Protein AF-A0A833N587-F1 (afdb_monomer_lite)

Radius of gyration: 21.38 Å; chains: 1; bounding box: 51×47×59 Å

Structure (mmCIF, N/CA/C/O backbone):
data_AF-A0A833N587-F1
#
_entry.id   AF-A0A833N587-F1
#
loop_
_atom_site.group_PDB
_atom_site.id
_atom_site.type_symbol
_atom_site.label_atom_id
_atom_site.label_alt_id
_atom_site.label_comp_id
_atom_site.label_asym_id
_atom_site.label_entity_id
_atom_site.label_seq_id
_atom_site.pdbx_PDB_ins_code
_atom_site.Cartn_x
_atom_site.Cartn_y
_atom_site.Cartn_z
_atom_site.occupancy
_atom_site.B_iso_or_equiv
_atom_site.auth_seq_id
_atom_site.auth_comp_id
_atom_site.auth_asym_id
_atom_site.auth_atom_id
_atom_site.pdbx_PDB_model_num
ATOM 1 N N . MET A 1 1 ? 22.235 -33.406 -27.951 1.00 49.31 1 MET A N 1
ATOM 2 C CA . MET A 1 1 ? 21.993 -32.010 -27.526 1.00 49.31 1 MET A CA 1
ATOM 3 C C . MET A 1 1 ? 22.818 -31.767 -26.282 1.00 49.31 1 MET A C 1
ATOM 5 O O . MET A 1 1 ? 22.675 -32.507 -25.317 1.00 49.31 1 MET A O 1
ATOM 9 N N . GLY A 1 2 ? 23.823 -30.905 -26.412 1.00 49.91 2 GLY A N 1
ATOM 10 C CA . GLY A 1 2 ? 25.034 -30.942 -25.601 1.00 49.91 2 GLY A CA 1
ATOM 11 C C . GLY A 1 2 ? 24.929 -30.188 -24.281 1.00 49.91 2 GLY A C 1
ATOM 12 O O . GLY A 1 2 ? 24.267 -29.166 -24.163 1.00 49.91 2 GLY A O 1
ATOM 13 N N . ILE A 1 3 ? 25.689 -30.681 -23.310 1.00 57.12 3 ILE A N 1
ATOM 14 C CA . ILE A 1 3 ? 25.903 -30.125 -21.966 1.00 57.12 3 ILE A CA 1
ATOM 15 C C . ILE A 1 3 ? 26.549 -28.716 -22.034 1.00 57.12 3 ILE A C 1
ATOM 17 O O . ILE A 1 3 ? 26.509 -27.959 -21.070 1.00 57.12 3 ILE A O 1
ATOM 21 N N . PHE A 1 4 ? 27.075 -28.334 -23.204 1.00 54.56 4 PHE A N 1
ATOM 22 C CA . PHE A 1 4 ? 27.679 -27.034 -23.498 1.00 54.56 4 PHE A CA 1
ATOM 23 C C . PHE A 1 4 ? 26.673 -25.910 -23.826 1.00 54.56 4 PHE A C 1
ATOM 25 O O . PHE A 1 4 ? 27.002 -24.750 -23.592 1.00 54.56 4 PHE A O 1
ATOM 32 N N . ASP A 1 5 ? 25.435 -26.211 -24.251 1.00 50.59 5 ASP A N 1
ATOM 33 C CA . ASP A 1 5 ? 24.402 -25.175 -24.487 1.00 50.59 5 ASP A CA 1
ATOM 34 C C . ASP A 1 5 ? 23.903 -24.531 -23.181 1.00 50.59 5 ASP A C 1
ATOM 36 O O . ASP A 1 5 ? 23.400 -23.410 -23.174 1.00 50.59 5 ASP A O 1
ATOM 40 N N . LYS A 1 6 ? 24.083 -25.214 -22.043 1.00 52.00 6 LYS A N 1
ATOM 41 C CA . LYS A 1 6 ? 23.701 -24.713 -20.712 1.00 52.00 6 LYS A CA 1
ATOM 42 C C . LYS A 1 6 ? 24.725 -23.769 -20.073 1.00 52.00 6 LYS A C 1
ATOM 44 O O . LYS A 1 6 ? 24.403 -23.156 -19.062 1.00 52.00 6 LYS A O 1
ATOM 49 N N . ILE A 1 7 ? 25.936 -23.656 -20.626 1.00 56.84 7 ILE A N 1
ATOM 50 C CA . ILE A 1 7 ? 27.035 -22.871 -20.029 1.00 56.84 7 ILE A CA 1
ATOM 51 C C . ILE A 1 7 ? 27.196 -21.493 -20.707 1.00 56.84 7 ILE A C 1
ATOM 53 O O . ILE A 1 7 ? 27.765 -20.584 -20.111 1.00 56.84 7 ILE A O 1
ATOM 57 N N . PHE A 1 8 ? 26.625 -21.279 -21.900 1.00 54.91 8 PHE A N 1
ATOM 58 C CA . PHE A 1 8 ? 26.767 -20.027 -22.667 1.00 54.91 8 PHE A CA 1
ATOM 59 C C . PHE A 1 8 ? 25.509 -19.138 -22.741 1.00 54.91 8 PHE A C 1
ATOM 61 O O . PHE A 1 8 ? 25.527 -18.114 -23.421 1.00 54.91 8 PHE A O 1
ATOM 68 N N . SER A 1 9 ? 24.423 -19.455 -22.028 1.00 50.94 9 SER A N 1
ATOM 69 C CA . SER A 1 9 ? 23.146 -18.728 -22.158 1.00 50.94 9 SER A CA 1
ATOM 70 C C . SER A 1 9 ? 22.898 -17.618 -21.123 1.00 50.94 9 SER A C 1
ATOM 72 O O . SER A 1 9 ? 21.759 -17.178 -20.981 1.00 50.94 9 SER A O 1
ATOM 74 N N . SER A 1 10 ? 23.907 -17.165 -20.371 1.00 51.03 10 SER A N 1
ATOM 75 C CA . SER A 1 10 ? 23.721 -16.194 -19.276 1.00 51.03 10 SER A CA 1
ATOM 76 C C . SER A 1 10 ? 24.258 -14.790 -19.571 1.00 51.03 10 SER A C 1
ATOM 78 O O . SER A 1 10 ? 24.614 -14.065 -18.642 1.00 51.03 10 SER A O 1
ATOM 80 N N . GLN A 1 11 ? 24.353 -14.386 -20.841 1.00 54.22 11 GLN A N 1
ATOM 81 C CA . GLN A 1 11 ? 24.517 -12.963 -21.147 1.00 54.22 11 GLN A CA 1
ATOM 82 C C . GLN A 1 11 ? 23.206 -12.262 -20.751 1.00 54.22 11 GLN A C 1
ATOM 84 O O . GLN A 1 11 ? 22.156 -12.635 -21.287 1.00 54.22 11 GLN A O 1
ATOM 89 N N . PRO A 1 12 ? 23.221 -11.311 -19.794 1.00 59.94 12 PRO A N 1
ATOM 90 C CA . PRO A 1 12 ? 22.016 -10.578 -19.429 1.00 59.94 12 PRO A CA 1
ATOM 91 C C . PRO A 1 12 ? 21.456 -9.924 -20.688 1.00 59.94 12 PRO A C 1
ATOM 93 O O . PRO A 1 12 ? 22.210 -9.402 -21.518 1.00 59.94 12 PRO A O 1
ATOM 96 N N . LYS A 1 13 ? 20.135 -9.982 -20.868 1.00 75.75 13 LYS A N 1
ATOM 97 C CA . LYS A 1 13 ? 19.528 -9.343 -22.034 1.00 75.75 13 LYS A CA 1
ATOM 98 C C . LYS A 1 13 ? 19.848 -7.854 -21.971 1.00 75.75 13 LYS A C 1
ATOM 100 O O . LYS A 1 13 ? 19.986 -7.291 -20.886 1.00 75.75 13 LYS A O 1
ATOM 105 N N . SER A 1 14 ? 19.940 -7.198 -23.129 1.00 83.31 14 SER A N 1
ATOM 106 C CA . SER A 1 14 ? 20.364 -5.789 -23.202 1.00 83.31 14 SER A CA 1
ATOM 107 C C . SER A 1 14 ? 19.558 -4.860 -22.280 1.00 83.31 14 SER A C 1
ATOM 109 O O . SER A 1 14 ? 20.083 -3.842 -21.850 1.00 83.31 14 SER A O 1
ATOM 111 N N . TYR A 1 15 ? 18.318 -5.217 -21.928 1.00 90.06 15 TYR A N 1
ATOM 112 C CA . TYR A 1 15 ? 17.465 -4.438 -21.032 1.00 90.06 15 TYR A CA 1
ATOM 113 C C . TYR A 1 15 ? 17.636 -4.742 -19.532 1.00 90.06 15 TYR A C 1
ATOM 115 O O . TYR A 1 15 ? 17.301 -3.897 -18.705 1.00 90.06 15 TYR A O 1
ATOM 123 N N . ASP A 1 16 ? 18.181 -5.903 -19.149 1.00 93.50 16 ASP A N 1
ATOM 124 C CA . ASP A 1 16 ? 18.357 -6.273 -17.734 1.00 93.50 16 ASP A CA 1
ATOM 125 C C . ASP A 1 16 ? 19.335 -5.326 -17.027 1.00 93.50 16 ASP A C 1
ATOM 127 O O . ASP A 1 16 ? 19.142 -4.973 -15.861 1.00 93.50 16 ASP A O 1
ATOM 131 N N . LYS A 1 17 ? 20.331 -4.830 -17.775 1.00 94.75 17 LYS A N 1
ATOM 132 C CA . LYS A 1 17 ? 21.304 -3.840 -17.296 1.00 94.75 17 LYS A CA 1
ATOM 133 C C . LYS A 1 17 ? 20.632 -2.561 -16.781 1.00 94.75 17 LYS A C 1
ATOM 135 O O . LYS A 1 17 ? 21.126 -1.962 -15.832 1.00 94.75 17 LYS A O 1
ATOM 140 N N . TYR A 1 18 ? 19.505 -2.152 -17.373 1.00 96.50 18 TYR A N 1
ATOM 141 C CA . TYR A 1 18 ? 18.779 -0.954 -16.949 1.00 96.50 18 TYR A CA 1
ATOM 142 C C . TYR A 1 18 ? 18.121 -1.176 -15.590 1.00 96.50 18 TYR A C 1
ATOM 144 O O . TYR A 1 18 ? 18.262 -0.346 -14.700 1.00 96.50 18 TYR A O 1
ATOM 152 N N . GLY A 1 19 ? 17.502 -2.337 -15.372 1.00 95.94 19 GLY A N 1
ATOM 153 C CA . GLY A 1 19 ? 16.972 -2.688 -14.056 1.00 95.94 19 GLY A CA 1
ATOM 154 C C . GLY A 1 19 ? 18.059 -2.793 -12.985 1.00 95.94 19 GLY A C 1
ATOM 155 O O . GLY A 1 19 ? 17.840 -2.400 -11.840 1.00 95.94 19 GLY A O 1
ATOM 156 N N . ASP A 1 20 ? 19.247 -3.284 -13.347 1.00 95.31 20 ASP A N 1
ATOM 157 C CA . ASP A 1 20 ? 20.389 -3.327 -12.430 1.00 95.31 20 ASP A CA 1
ATOM 158 C C . ASP A 1 20 ? 20.914 -1.934 -12.067 1.00 95.31 20 ASP A C 1
ATOM 160 O O . ASP A 1 20 ? 21.307 -1.717 -10.921 1.00 95.31 20 ASP A O 1
ATOM 164 N N . ILE A 1 21 ? 20.865 -0.978 -13.000 1.00 95.94 21 ILE A N 1
ATOM 165 C CA . ILE A 1 21 ? 21.131 0.436 -12.711 1.00 95.94 21 ILE A CA 1
ATOM 166 C C . ILE A 1 21 ? 20.082 0.976 -11.723 1.00 95.94 21 ILE A C 1
ATOM 168 O O . ILE A 1 21 ? 20.440 1.581 -10.713 1.00 95.94 21 ILE A O 1
ATOM 172 N N . LEU A 1 22 ? 18.793 0.707 -11.957 1.00 95.62 22 LEU A N 1
ATOM 173 C CA . LEU A 1 22 ? 17.695 1.260 -11.152 1.00 95.62 22 LEU A CA 1
ATOM 174 C C . LEU A 1 22 ? 17.631 0.745 -9.708 1.00 95.62 22 LEU A C 1
ATOM 176 O O . LEU A 1 22 ? 17.152 1.477 -8.844 1.00 95.62 22 LEU A O 1
ATOM 180 N N . LYS A 1 23 ? 18.132 -0.464 -9.426 1.00 94.31 23 LYS A N 1
ATOM 181 C CA . LYS A 1 23 ? 18.179 -1.028 -8.060 1.00 94.31 23 LYS A CA 1
ATOM 182 C C . LYS A 1 23 ? 19.473 -0.747 -7.296 1.00 94.31 23 LYS A C 1
ATOM 184 O O . LYS A 1 23 ? 19.650 -1.247 -6.187 1.00 94.31 23 LYS A O 1
ATOM 189 N N . LYS A 1 24 ? 20.424 -0.014 -7.880 1.00 93.50 24 LYS A N 1
ATOM 190 C CA . LYS A 1 24 ? 21.756 0.162 -7.292 1.00 93.50 24 LYS A CA 1
ATOM 191 C C . LYS A 1 24 ? 21.940 1.580 -6.760 1.00 93.50 24 LYS A C 1
ATOM 193 O O . LYS A 1 24 ? 22.045 2.524 -7.535 1.00 93.50 24 LYS A O 1
ATOM 198 N N . VAL A 1 25 ? 22.073 1.705 -5.438 1.00 89.19 25 VAL A N 1
ATOM 199 C CA . VAL A 1 25 ? 22.190 2.996 -4.725 1.00 89.19 25 VAL A CA 1
ATOM 200 C C . VAL A 1 25 ? 23.343 3.862 -5.249 1.00 89.19 25 VAL A C 1
ATOM 202 O O . VAL A 1 25 ? 23.184 5.065 -5.399 1.00 89.19 25 VAL A O 1
ATOM 205 N N . MET A 1 26 ? 24.482 3.252 -5.595 1.00 89.44 26 MET A N 1
ATOM 206 C CA . MET A 1 26 ? 25.685 3.977 -6.040 1.00 89.44 26 MET A CA 1
ATOM 207 C C . MET A 1 26 ? 25.628 4.505 -7.485 1.00 89.44 26 MET A C 1
ATOM 209 O O . MET A 1 26 ? 26.611 5.067 -7.962 1.00 89.44 26 MET A O 1
ATOM 213 N N . THR A 1 27 ? 24.542 4.261 -8.223 1.00 92.62 27 THR A N 1
ATOM 214 C CA . THR A 1 27 ? 24.394 4.814 -9.578 1.00 92.62 27 THR A CA 1
ATOM 215 C C . THR A 1 27 ? 24.123 6.307 -9.518 1.00 92.62 27 THR A C 1
ATOM 217 O O . THR A 1 27 ? 23.552 6.812 -8.548 1.00 92.62 27 THR A O 1
ATOM 220 N N . THR A 1 28 ? 24.530 7.041 -10.549 1.00 93.12 28 THR A N 1
ATOM 221 C CA . THR A 1 28 ? 24.216 8.469 -10.617 1.00 93.12 28 THR A CA 1
ATOM 222 C C . THR A 1 28 ? 22.767 8.680 -11.048 1.00 93.12 28 THR A C 1
ATOM 224 O O . THR A 1 28 ? 22.115 7.791 -11.601 1.00 93.12 28 THR A O 1
ATOM 227 N N . LYS A 1 29 ? 22.249 9.884 -10.803 1.00 93.44 29 LYS A N 1
ATOM 228 C CA . LYS A 1 29 ? 20.927 10.297 -11.283 1.00 93.44 29 LYS A CA 1
ATOM 229 C C . LYS A 1 29 ? 20.827 10.180 -12.804 1.00 93.44 29 LYS A C 1
ATOM 231 O O . LYS A 1 29 ? 19.824 9.700 -13.314 1.00 93.44 29 LYS A O 1
ATOM 236 N N . GLU A 1 30 ? 21.860 10.611 -13.517 1.00 95.19 30 GLU A N 1
ATOM 237 C CA . GLU A 1 30 ? 21.909 10.631 -14.980 1.00 95.19 30 GLU A CA 1
ATOM 238 C C . GLU A 1 30 ? 21.818 9.208 -15.536 1.00 95.19 30 GLU A C 1
ATOM 240 O O . GLU A 1 30 ? 20.997 8.949 -16.408 1.00 95.19 30 GLU A O 1
ATOM 245 N N . GLN A 1 31 ? 22.567 8.266 -14.949 1.00 96.12 31 GLN A N 1
ATOM 246 C CA . GLN A 1 31 ? 22.508 6.849 -15.319 1.00 96.12 31 GLN A CA 1
ATOM 247 C C . GLN A 1 31 ? 21.115 6.254 -15.099 1.00 96.12 31 GLN A C 1
ATOM 249 O O . GLN A 1 31 ? 20.621 5.505 -15.941 1.00 96.12 31 GLN A O 1
ATOM 254 N N . ARG A 1 32 ? 20.469 6.572 -13.970 1.00 96.06 32 ARG A N 1
ATOM 255 C CA . ARG A 1 32 ? 19.106 6.098 -13.699 1.00 96.06 32 ARG A CA 1
ATOM 256 C C . ARG A 1 32 ? 18.094 6.715 -14.652 1.00 96.06 32 ARG A C 1
ATOM 258 O O . ARG A 1 32 ? 17.234 5.996 -15.141 1.00 96.06 32 ARG A O 1
ATOM 265 N N . LEU A 1 33 ? 18.198 8.009 -14.942 1.00 96.06 33 LEU A N 1
ATOM 266 C CA . LEU A 1 33 ? 17.288 8.678 -15.867 1.00 96.06 33 LEU A CA 1
ATOM 267 C C . LEU A 1 33 ? 17.406 8.102 -17.284 1.00 96.06 33 LEU A C 1
ATOM 269 O O . LEU A 1 33 ? 16.385 7.765 -17.876 1.00 96.06 33 LEU A O 1
ATOM 273 N N . GLU A 1 34 ? 18.632 7.905 -17.774 1.00 96.56 34 GLU A N 1
ATOM 274 C CA . GLU A 1 34 ? 18.897 7.258 -19.064 1.00 96.56 34 GLU A CA 1
ATOM 275 C C . GLU A 1 34 ? 18.332 5.829 -19.096 1.00 96.56 34 GLU A C 1
ATOM 277 O O . GLU A 1 34 ? 17.712 5.421 -20.076 1.00 96.56 34 GLU A O 1
ATOM 282 N N . ALA A 1 35 ? 18.480 5.071 -18.004 1.00 97.25 35 ALA A N 1
ATOM 283 C CA . ALA A 1 35 ? 17.909 3.733 -17.892 1.00 97.25 35 ALA A CA 1
ATOM 284 C C . ALA A 1 35 ? 16.370 3.737 -17.941 1.00 97.25 35 ALA A C 1
ATOM 286 O O . ALA A 1 35 ? 15.789 2.875 -18.598 1.00 97.25 35 ALA A O 1
ATOM 287 N N . ILE A 1 36 ? 15.711 4.699 -17.283 1.00 97.69 36 ILE A N 1
ATOM 288 C CA . ILE A 1 36 ? 14.247 4.857 -17.331 1.00 97.69 36 ILE A CA 1
ATOM 289 C C . ILE A 1 36 ? 13.792 5.190 -18.759 1.00 97.69 36 ILE A C 1
ATOM 291 O O . ILE A 1 36 ? 12.875 4.555 -19.270 1.00 97.69 36 ILE A O 1
ATOM 295 N N . GLU A 1 37 ? 14.457 6.138 -19.421 1.00 96.94 37 GLU A N 1
ATOM 296 C CA . GLU A 1 37 ? 14.139 6.567 -20.796 1.00 96.94 37 GLU A CA 1
ATOM 297 C C . GLU A 1 37 ? 14.369 5.457 -21.826 1.00 96.94 37 GLU A C 1
ATOM 299 O O . GLU A 1 37 ? 13.588 5.281 -22.763 1.00 96.94 37 GLU A O 1
ATOM 304 N N . ALA A 1 38 ? 15.414 4.653 -21.637 1.00 96.62 38 ALA A N 1
ATOM 305 C CA . ALA A 1 38 ? 15.655 3.494 -22.482 1.00 96.62 38 ALA A CA 1
ATOM 306 C C . ALA A 1 38 ? 14.544 2.441 -22.341 1.00 96.62 38 ALA A C 1
ATOM 308 O O . ALA A 1 38 ? 14.173 1.808 -23.327 1.00 96.62 38 ALA A O 1
ATOM 309 N N . LEU A 1 39 ? 14.005 2.259 -21.132 1.00 97.69 39 LEU A N 1
ATOM 310 C CA . LEU A 1 39 ? 12.941 1.295 -20.842 1.00 97.69 39 LEU A CA 1
ATOM 311 C C . LEU A 1 39 ? 11.564 1.736 -21.369 1.00 97.69 39 LEU A C 1
ATOM 313 O O . LEU A 1 39 ? 10.740 0.873 -21.670 1.00 97.69 39 LEU A O 1
ATOM 317 N N . GLU A 1 40 ? 11.321 3.035 -21.534 1.00 96.56 40 GLU A N 1
ATOM 318 C CA . GLU A 1 40 ? 10.078 3.592 -22.100 1.00 96.56 40 GLU A CA 1
ATOM 319 C C . GLU A 1 40 ? 9.797 3.078 -23.523 1.00 96.56 40 GLU A C 1
ATOM 321 O O . GLU A 1 40 ? 8.666 2.762 -23.877 1.00 96.56 40 GLU A O 1
ATOM 326 N N . ASN A 1 41 ? 10.854 2.899 -24.318 1.00 91.69 41 ASN A N 1
ATOM 327 C CA . ASN A 1 41 ? 10.767 2.482 -25.720 1.00 91.69 41 ASN A CA 1
ATOM 328 C C . ASN A 1 41 ? 10.848 0.954 -25.921 1.00 91.69 41 ASN A C 1
ATOM 330 O O . ASN A 1 41 ? 10.972 0.474 -27.050 1.00 91.69 41 ASN A O 1
ATOM 334 N N . ILE A 1 42 ? 10.822 0.174 -24.836 1.00 95.06 42 ILE A N 1
ATOM 335 C CA . ILE A 1 42 ? 10.936 -1.290 -24.855 1.00 95.06 42 ILE A CA 1
ATOM 336 C C . ILE A 1 42 ? 9.560 -1.925 -24.640 1.00 95.06 42 ILE A C 1
ATOM 338 O O . ILE A 1 42 ? 8.699 -1.371 -23.963 1.00 95.06 42 ILE A O 1
ATOM 342 N N . ALA A 1 43 ? 9.358 -3.123 -25.199 1.00 96.31 43 ALA A N 1
ATOM 343 C CA . ALA A 1 43 ? 8.128 -3.885 -25.012 1.00 96.31 43 ALA A CA 1
ATOM 344 C C . ALA A 1 43 ? 7.768 -4.024 -23.510 1.00 96.31 43 ALA A C 1
ATOM 346 O O . ALA A 1 43 ? 8.652 -4.358 -22.707 1.00 96.31 43 ALA A O 1
ATOM 347 N N . PRO A 1 44 ? 6.496 -3.820 -23.112 1.00 96.94 44 PRO A N 1
ATOM 348 C CA . PRO A 1 44 ? 6.085 -3.787 -21.704 1.00 96.94 44 PRO A CA 1
ATOM 349 C C . PRO A 1 44 ? 6.508 -5.019 -20.902 1.00 96.94 44 PRO A C 1
ATOM 351 O O . PRO A 1 44 ? 6.961 -4.909 -19.766 1.00 96.94 44 PRO A O 1
ATOM 354 N N . GLU A 1 45 ? 6.441 -6.197 -21.519 1.00 96.81 45 GLU A N 1
ATOM 355 C CA . GLU A 1 45 ? 6.750 -7.485 -20.895 1.00 96.81 45 GLU A CA 1
ATOM 356 C C . GLU A 1 45 ? 8.231 -7.604 -20.497 1.00 96.81 45 GLU A C 1
ATOM 358 O O . GLU A 1 45 ? 8.599 -8.411 -19.643 1.00 96.81 45 GLU A O 1
ATOM 363 N N . GLN A 1 46 ? 9.089 -6.796 -21.122 1.00 96.38 46 GLN A N 1
ATOM 364 C CA . GLN A 1 46 ? 10.513 -6.692 -20.823 1.00 96.38 46 GLN A CA 1
ATOM 365 C C . GLN A 1 46 ? 10.809 -5.481 -19.936 1.00 96.38 46 GLN A C 1
ATOM 367 O O . GLN A 1 46 ? 11.685 -5.565 -19.078 1.00 96.38 46 GLN A O 1
ATOM 372 N N . SER A 1 47 ? 10.083 -4.379 -20.136 1.00 97.88 47 SER A N 1
ATOM 373 C CA . SER A 1 47 ? 10.330 -3.095 -19.482 1.00 97.88 47 SER A CA 1
ATOM 374 C C . SER A 1 47 ? 9.805 -3.033 -18.045 1.00 97.88 47 SER A C 1
ATOM 376 O O . SER A 1 47 ? 10.554 -2.718 -17.116 1.00 97.88 47 SER A O 1
ATOM 378 N N . VAL A 1 48 ? 8.542 -3.418 -17.832 1.00 98.38 48 VAL A N 1
ATOM 379 C CA . VAL A 1 48 ? 7.846 -3.297 -16.539 1.00 98.38 48 VAL A CA 1
ATOM 380 C C . VAL A 1 48 ? 8.600 -3.989 -15.394 1.00 98.38 48 VAL A C 1
ATOM 382 O O . VAL A 1 48 ? 8.806 -3.345 -14.362 1.00 98.38 48 VAL A O 1
ATOM 385 N N . PRO A 1 49 ? 9.104 -5.236 -15.538 1.00 97.69 49 PRO A N 1
ATOM 386 C CA . PRO A 1 49 ? 9.891 -5.873 -14.481 1.00 97.69 49 PRO A CA 1
ATOM 387 C C . PRO A 1 49 ? 11.152 -5.096 -14.089 1.00 97.69 49 PRO A C 1
ATOM 389 O O . PRO A 1 49 ? 11.592 -5.186 -12.946 1.00 97.69 49 PRO A O 1
ATOM 392 N N . GLN A 1 50 ? 11.757 -4.360 -15.025 1.00 98.12 50 GLN A N 1
ATOM 393 C CA . GLN A 1 50 ? 12.978 -3.594 -14.773 1.00 98.12 50 GLN A CA 1
ATOM 394 C C . GLN A 1 50 ? 12.664 -2.233 -14.153 1.00 98.12 50 GLN A C 1
ATOM 396 O O . GLN A 1 50 ? 13.368 -1.819 -13.238 1.00 98.12 50 GLN A O 1
ATOM 401 N N . LEU A 1 51 ? 11.592 -1.568 -14.594 1.00 98.31 51 LEU A N 1
ATOM 402 C CA . LEU A 1 51 ? 11.129 -0.309 -14.003 1.00 98.31 51 LEU A CA 1
ATOM 403 C C . LEU A 1 51 ? 10.712 -0.496 -12.539 1.00 98.31 51 LEU A C 1
ATOM 405 O O . LEU A 1 51 ? 11.062 0.326 -11.692 1.00 98.31 51 LEU A O 1
ATOM 409 N N . LEU A 1 52 ? 10.033 -1.608 -12.221 1.00 97.88 52 LEU A N 1
ATOM 410 C CA . LEU A 1 52 ? 9.580 -1.925 -10.860 1.00 97.88 52 LEU A CA 1
ATOM 411 C C . LEU A 1 52 ? 10.735 -2.031 -9.850 1.00 97.88 52 LEU A C 1
ATOM 413 O O . LEU A 1 52 ? 10.560 -1.680 -8.683 1.00 97.88 52 LEU A O 1
ATOM 417 N N . LYS A 1 53 ? 11.939 -2.409 -10.298 1.00 96.38 53 LYS A N 1
ATOM 418 C CA . LYS A 1 53 ? 13.142 -2.453 -9.452 1.00 96.38 53 LYS A CA 1
ATOM 419 C C . LYS A 1 53 ? 13.516 -1.088 -8.865 1.00 96.38 53 LYS A C 1
ATOM 421 O O . LYS A 1 53 ? 14.173 -1.028 -7.828 1.00 96.38 53 LYS A O 1
ATOM 426 N N . ARG A 1 54 ? 13.082 0.025 -9.477 1.00 95.56 54 ARG A N 1
ATOM 427 C CA . ARG A 1 54 ? 13.340 1.375 -8.948 1.00 95.56 54 ARG A CA 1
ATOM 428 C C . ARG A 1 54 ? 12.668 1.615 -7.594 1.00 95.56 54 ARG A C 1
ATOM 430 O O . ARG A 1 54 ? 13.141 2.452 -6.823 1.00 95.56 54 ARG A O 1
ATOM 437 N N . PHE A 1 55 ? 11.592 0.892 -7.294 1.00 95.50 55 PHE A N 1
ATOM 438 C CA . PHE A 1 55 ? 10.849 1.028 -6.042 1.00 95.50 55 PHE A CA 1
ATOM 439 C C . PHE A 1 55 ? 11.467 0.240 -4.877 1.00 95.50 55 PHE A C 1
ATOM 441 O O . PHE A 1 55 ? 11.102 0.486 -3.731 1.00 95.50 55 PHE A O 1
ATOM 448 N N . GLU A 1 56 ? 12.431 -0.650 -5.144 1.00 92.12 56 GLU A N 1
ATOM 449 C CA . GLU A 1 56 ? 13.095 -1.470 -4.116 1.00 92.12 56 GLU A CA 1
ATOM 450 C C . GLU A 1 56 ? 14.053 -0.656 -3.233 1.00 92.12 56 GLU A C 1
ATOM 452 O O . GLU A 1 56 ? 14.316 -1.030 -2.090 1.00 92.12 56 GLU A O 1
ATOM 457 N N . ILE A 1 57 ? 14.561 0.471 -3.742 1.00 89.75 57 ILE A N 1
ATOM 458 C CA . ILE A 1 57 ? 15.530 1.316 -3.042 1.00 89.75 57 ILE A CA 1
ATOM 459 C C . ILE A 1 57 ? 15.042 2.758 -2.882 1.00 89.75 57 ILE A C 1
ATOM 461 O O . ILE A 1 57 ? 14.222 3.272 -3.651 1.00 89.75 57 ILE A O 1
ATOM 465 N N . SER A 1 58 ? 15.603 3.433 -1.886 1.00 87.38 58 SER A N 1
ATOM 466 C CA . SER A 1 58 ? 15.563 4.889 -1.754 1.00 87.38 58 SER A CA 1
ATOM 467 C C . SER A 1 58 ? 16.983 5.424 -1.907 1.00 87.38 58 SER A C 1
ATOM 469 O O . SER A 1 58 ? 17.922 4.798 -1.417 1.00 87.38 58 SER A O 1
ATOM 471 N N . VAL A 1 59 ? 17.145 6.558 -2.586 1.00 85.88 59 VAL A N 1
ATOM 472 C CA . VAL A 1 59 ? 18.439 7.255 -2.715 1.00 85.88 59 VAL A CA 1
ATOM 473 C C . VAL A 1 59 ? 18.416 8.603 -1.985 1.00 85.88 59 VAL A C 1
ATOM 475 O O . VAL A 1 59 ? 17.354 9.203 -1.832 1.00 85.88 59 VAL A O 1
ATOM 478 N N . ASP A 1 60 ? 19.587 9.086 -1.555 1.00 69.19 60 ASP A N 1
ATOM 479 C CA . ASP A 1 60 ? 19.754 10.165 -0.558 1.00 69.19 60 ASP A CA 1
ATOM 480 C C . ASP A 1 60 ? 19.085 11.512 -0.895 1.00 69.19 60 ASP A C 1
ATOM 482 O O . ASP A 1 60 ? 18.808 12.313 -0.003 1.00 69.19 60 ASP A O 1
ATOM 486 N N . SER A 1 61 ? 18.773 11.784 -2.165 1.00 78.50 61 SER A N 1
ATOM 487 C CA . SER A 1 61 ? 18.000 12.971 -2.544 1.00 78.50 61 SER A CA 1
ATOM 488 C C . SER A 1 61 ? 16.521 12.626 -2.712 1.00 78.50 61 SER A C 1
ATOM 490 O O . SER A 1 61 ? 16.082 12.289 -3.810 1.00 78.50 61 SER A O 1
ATOM 492 N N . GLY A 1 62 ? 15.734 12.758 -1.638 1.00 81.00 62 GLY A N 1
ATOM 493 C CA . GLY A 1 62 ? 14.311 12.380 -1.624 1.00 81.00 62 GLY A CA 1
ATOM 494 C C . GLY A 1 62 ? 13.455 13.029 -2.725 1.00 81.00 62 GLY A C 1
ATOM 495 O O . GLY A 1 62 ? 12.580 12.378 -3.288 1.00 81.00 62 GLY A O 1
ATOM 496 N N . LEU A 1 63 ? 13.733 14.283 -3.109 1.00 89.44 63 LEU A N 1
ATOM 497 C CA . LEU A 1 63 ? 13.021 14.940 -4.218 1.00 89.44 63 LEU A CA 1
ATOM 498 C C . LEU A 1 63 ? 13.352 14.305 -5.577 1.00 89.44 63 LEU A C 1
ATOM 500 O O . LEU A 1 63 ? 12.472 14.151 -6.422 1.00 89.44 63 LEU A O 1
ATOM 504 N N . ILE A 1 64 ? 14.622 13.966 -5.802 1.00 90.56 64 ILE A N 1
ATOM 505 C CA . ILE A 1 64 ? 15.069 13.327 -7.044 1.00 90.56 64 ILE A CA 1
ATOM 506 C C . ILE A 1 64 ? 14.567 11.881 -7.088 1.00 90.56 64 ILE A C 1
ATOM 508 O O . ILE A 1 64 ? 14.026 11.472 -8.111 1.00 90.56 64 ILE A O 1
ATOM 512 N N . ASP A 1 65 ? 14.669 11.148 -5.975 1.00 93.00 65 ASP A N 1
ATOM 513 C CA . ASP A 1 65 ? 14.149 9.786 -5.823 1.00 93.00 65 ASP A CA 1
ATOM 514 C C . ASP A 1 65 ? 12.662 9.717 -6.183 1.00 93.00 65 ASP A C 1
ATOM 516 O O . ASP A 1 65 ? 12.268 8.910 -7.024 1.00 93.00 65 ASP A O 1
ATOM 520 N N . ASN A 1 66 ? 11.858 10.631 -5.632 1.00 95.12 66 ASN A N 1
ATOM 521 C CA . ASN A 1 66 ? 10.434 10.707 -5.936 1.00 95.12 66 ASN A CA 1
ATOM 522 C C . ASN A 1 66 ? 10.168 11.028 -7.411 1.00 95.12 66 ASN A C 1
ATOM 524 O O . ASN A 1 66 ? 9.326 10.379 -8.017 1.00 95.12 66 ASN A O 1
ATOM 528 N N . ARG A 1 67 ? 10.892 11.975 -8.025 1.00 95.31 67 ARG A N 1
ATOM 529 C CA . ARG A 1 67 ? 10.716 12.298 -9.457 1.00 95.31 67 ARG A CA 1
ATOM 530 C C . ARG A 1 67 ? 11.031 11.115 -10.373 1.00 95.31 67 ARG A C 1
ATOM 532 O O . ARG A 1 67 ? 10.329 10.901 -11.355 1.00 95.31 67 ARG A O 1
ATOM 539 N N . GLU A 1 68 ? 12.080 10.358 -10.066 1.00 96.12 68 GLU A N 1
ATOM 540 C CA . GLU A 1 68 ? 12.429 9.149 -10.818 1.00 96.12 68 GLU A CA 1
ATOM 541 C C . GLU A 1 68 ? 11.353 8.065 -10.659 1.00 96.12 68 GLU A C 1
ATOM 543 O O . GLU A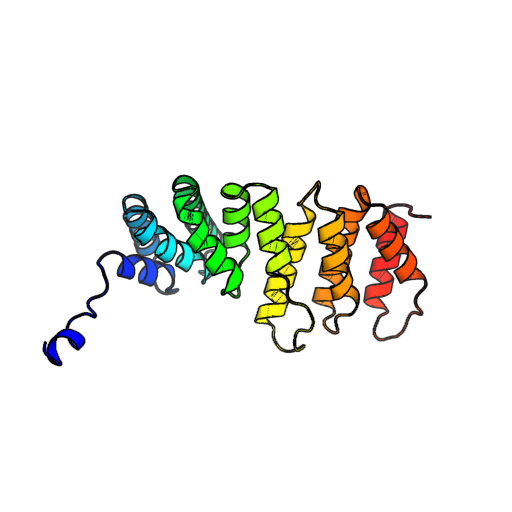 1 68 ? 10.941 7.459 -11.647 1.00 96.12 68 GLU A O 1
ATOM 548 N N . LYS A 1 69 ? 10.859 7.853 -9.432 1.00 97.44 69 LYS A N 1
ATOM 549 C CA . LYS A 1 69 ? 9.777 6.901 -9.140 1.00 97.44 69 LYS A CA 1
ATOM 550 C C . LYS A 1 69 ? 8.459 7.287 -9.816 1.00 97.44 69 LYS A C 1
ATOM 552 O O . LYS A 1 69 ? 7.815 6.412 -10.385 1.00 97.44 69 LYS A O 1
ATOM 557 N N . GLU A 1 70 ? 8.109 8.574 -9.840 1.00 98.12 70 GLU A N 1
ATOM 558 C CA . GLU A 1 70 ? 6.968 9.095 -10.609 1.00 98.12 70 GLU A CA 1
ATOM 559 C C . GLU A 1 70 ? 7.130 8.825 -12.111 1.00 98.12 70 GLU A C 1
ATOM 561 O O . GLU A 1 70 ? 6.191 8.370 -12.759 1.00 98.12 70 GLU A O 1
ATOM 566 N N . LYS A 1 71 ? 8.330 9.021 -12.677 1.00 98.19 71 LYS A N 1
ATOM 567 C CA . LYS A 1 71 ? 8.577 8.711 -14.095 1.00 98.19 71 LYS A CA 1
ATOM 568 C C . LYS A 1 71 ? 8.388 7.218 -14.388 1.00 98.19 71 LYS A C 1
ATOM 570 O O . LYS A 1 71 ? 7.698 6.880 -15.344 1.00 98.19 71 LYS A O 1
ATOM 575 N N . CYS A 1 72 ? 8.928 6.329 -13.548 1.00 98.44 72 CYS A N 1
ATOM 576 C CA . CYS A 1 72 ? 8.684 4.887 -13.672 1.00 98.44 72 CYS A CA 1
ATOM 577 C C . CYS A 1 72 ? 7.193 4.541 -13.563 1.00 98.44 72 CYS A C 1
ATOM 579 O O . CYS A 1 72 ? 6.702 3.730 -14.343 1.00 98.44 72 CYS A O 1
ATOM 581 N N . LEU A 1 73 ? 6.482 5.138 -12.601 1.00 98.69 73 LEU A N 1
ATOM 582 C CA . LEU A 1 73 ? 5.047 4.933 -12.413 1.00 98.69 73 LEU A CA 1
ATOM 583 C C . LEU A 1 73 ? 4.275 5.310 -13.679 1.00 98.69 73 LEU A C 1
ATOM 585 O O . LEU A 1 73 ? 3.481 4.500 -14.147 1.00 98.69 73 LEU A O 1
ATOM 589 N N . ASN A 1 74 ? 4.536 6.488 -14.252 1.00 98.69 74 ASN A N 1
ATOM 590 C CA . ASN A 1 74 ? 3.832 6.964 -15.445 1.00 98.69 74 ASN A CA 1
ATOM 591 C C . ASN A 1 74 ? 4.024 6.014 -16.631 1.00 98.69 74 ASN A C 1
ATOM 593 O O . ASN A 1 74 ? 3.038 5.599 -17.230 1.0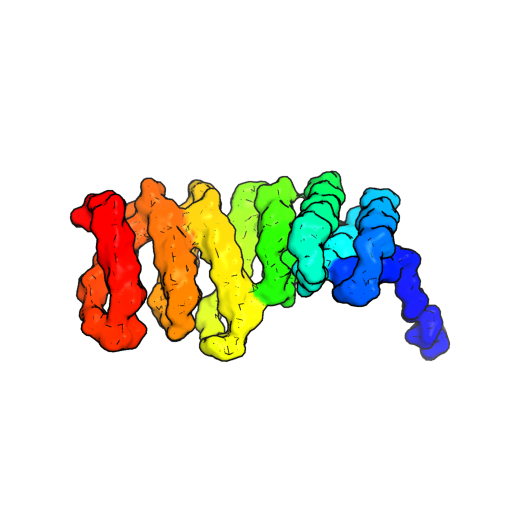0 98.69 74 ASN A O 1
ATOM 597 N N . ILE A 1 75 ? 5.259 5.572 -16.888 1.00 98.62 75 ILE A N 1
ATOM 598 C CA . ILE A 1 75 ? 5.551 4.615 -17.967 1.00 98.62 75 ILE A CA 1
ATOM 599 C C . ILE A 1 75 ? 4.809 3.284 -17.740 1.00 98.62 75 ILE A C 1
ATOM 601 O O . ILE A 1 75 ? 4.204 2.729 -18.654 1.00 98.62 75 ILE A O 1
ATOM 605 N N . ILE A 1 76 ? 4.808 2.761 -16.507 1.00 98.69 76 ILE A N 1
ATOM 606 C CA . ILE A 1 76 ? 4.107 1.505 -16.186 1.00 98.69 76 ILE A CA 1
ATOM 607 C C . ILE A 1 76 ? 2.587 1.653 -16.370 1.00 98.69 76 ILE A C 1
ATOM 609 O O . ILE A 1 76 ? 1.937 0.711 -16.832 1.00 98.69 76 ILE A O 1
ATOM 613 N N . VAL A 1 77 ? 2.022 2.812 -16.022 1.00 98.62 77 VAL A N 1
ATOM 614 C CA . VAL A 1 77 ? 0.596 3.118 -16.204 1.00 98.62 77 VAL A CA 1
ATOM 615 C C . VAL A 1 77 ? 0.241 3.245 -17.684 1.00 98.62 77 VAL A C 1
ATOM 617 O O . VAL A 1 77 ? -0.777 2.700 -18.101 1.00 98.62 77 VAL A O 1
ATOM 620 N N . GLU A 1 78 ? 1.088 3.880 -18.495 1.00 98.38 78 GLU A N 1
ATOM 621 C CA . GLU A 1 78 ? 0.903 3.991 -19.950 1.00 98.38 78 GLU A CA 1
ATOM 622 C C . GLU A 1 78 ? 0.886 2.623 -20.645 1.00 98.38 78 GLU A C 1
ATOM 624 O O . GLU A 1 78 ? 0.126 2.406 -21.589 1.00 98.38 78 GLU A O 1
ATOM 629 N N . PHE A 1 79 ? 1.655 1.656 -20.140 1.00 98.12 79 PHE A N 1
ATOM 630 C CA . PHE A 1 79 ? 1.590 0.268 -20.603 1.00 98.12 79 PHE A CA 1
ATOM 631 C C . PHE A 1 79 ? 0.289 -0.467 -20.214 1.00 98.12 79 PHE A C 1
ATOM 633 O O . PHE A 1 79 ? -0.033 -1.500 -20.815 1.00 98.12 79 PHE A O 1
ATOM 640 N N . GLY A 1 80 ? -0.473 0.057 -19.249 1.00 96.88 80 GLY A N 1
ATOM 641 C CA . GLY A 1 80 ? -1.838 -0.358 -18.922 1.00 96.88 80 GLY A CA 1
ATOM 642 C C . GLY A 1 80 ? -1.980 -1.839 -18.560 1.00 96.88 80 GLY A C 1
ATOM 643 O O . GLY A 1 80 ? -1.246 -2.371 -17.726 1.00 96.88 80 GLY A O 1
ATOM 644 N N . GLU A 1 81 ? -2.924 -2.527 -19.209 1.00 97.56 81 GLU A N 1
ATOM 645 C CA . GLU A 1 81 ? -3.256 -3.942 -18.959 1.00 97.56 81 GLU A CA 1
ATOM 646 C C . GLU A 1 81 ? -2.035 -4.876 -18.994 1.00 97.56 81 GLU A C 1
ATOM 648 O O . GLU A 1 81 ? -1.951 -5.831 -18.220 1.00 97.56 81 GLU A O 1
ATOM 653 N N . LYS A 1 82 ? -1.040 -4.585 -19.842 1.00 98.19 82 LYS A N 1
ATOM 654 C CA . LYS A 1 82 ? 0.174 -5.409 -19.965 1.00 98.19 82 LYS A CA 1
ATOM 655 C C . LYS A 1 82 ? 1.060 -5.356 -18.717 1.00 98.19 82 LYS A C 1
ATOM 657 O O . LYS A 1 82 ? 1.841 -6.278 -18.485 1.00 98.19 82 LYS A O 1
ATOM 662 N N . SER A 1 83 ? 0.924 -4.315 -17.898 1.00 98.31 83 SER A N 1
ATOM 663 C CA . SER A 1 83 ? 1.656 -4.154 -16.639 1.00 98.31 83 SER A CA 1
ATOM 664 C C . SER A 1 83 ? 1.052 -4.956 -15.487 1.00 98.31 83 SER A C 1
ATOM 666 O O . SER A 1 83 ? 1.779 -5.332 -14.561 1.00 98.31 83 SER A O 1
ATOM 668 N N . LYS A 1 84 ? -0.257 -5.249 -15.531 1.00 98.50 84 LYS A N 1
ATOM 669 C CA . LYS A 1 84 ? -1.006 -5.844 -14.412 1.00 98.50 84 LYS A CA 1
ATOM 670 C C . LYS A 1 84 ? -0.356 -7.104 -13.821 1.00 98.50 84 LYS A C 1
ATOM 672 O O . LYS A 1 84 ? -0.171 -7.135 -12.601 1.00 98.50 84 LYS A O 1
ATOM 677 N N . PRO A 1 85 ? 0.059 -8.123 -14.607 1.00 98.31 85 PRO A N 1
ATOM 678 C CA . PRO A 1 85 ? 0.612 -9.354 -14.032 1.00 98.31 85 PRO A CA 1
ATOM 679 C C . PRO A 1 85 ? 1.892 -9.114 -13.222 1.00 98.31 85 PRO A C 1
ATOM 681 O O . PRO A 1 85 ? 2.133 -9.775 -12.213 1.00 98.31 85 PRO A O 1
ATOM 684 N N . PHE A 1 86 ? 2.709 -8.147 -13.644 1.00 98.38 86 PHE A N 1
ATOM 685 C CA . PHE A 1 86 ? 3.970 -7.818 -12.987 1.00 98.38 86 PHE A CA 1
ATOM 686 C C . PHE A 1 86 ? 3.750 -7.017 -11.705 1.00 98.38 86 PHE A C 1
ATOM 688 O O . PHE A 1 86 ? 4.376 -7.315 -10.689 1.00 98.38 86 PHE A O 1
ATOM 695 N N . VAL A 1 87 ? 2.833 -6.046 -11.731 1.00 98.44 87 VAL A N 1
ATOM 696 C CA . VAL A 1 87 ? 2.474 -5.243 -10.551 1.00 98.44 87 VAL A CA 1
ATOM 697 C C . VAL A 1 87 ? 1.853 -6.129 -9.474 1.00 98.44 87 VAL A C 1
ATOM 699 O O . VAL A 1 87 ? 2.288 -6.080 -8.324 1.00 98.44 87 VAL A O 1
ATOM 702 N N . LYS A 1 88 ? 0.919 -7.012 -9.855 1.00 98.06 88 LYS A N 1
ATOM 703 C CA . LYS A 1 88 ? 0.311 -7.986 -8.940 1.00 98.06 88 LYS A CA 1
ATOM 704 C C . LYS A 1 88 ? 1.370 -8.864 -8.270 1.00 98.06 88 LYS A C 1
ATOM 706 O O . LYS A 1 88 ? 1.417 -8.942 -7.046 1.00 98.06 88 LYS A O 1
ATOM 711 N N . LYS A 1 89 ? 2.281 -9.441 -9.062 1.00 97.38 89 LYS A N 1
ATOM 712 C CA . LYS A 1 89 ? 3.379 -10.269 -8.545 1.00 97.38 89 LYS A CA 1
ATOM 713 C C . LYS A 1 89 ? 4.257 -9.516 -7.542 1.00 97.38 89 LYS A C 1
ATOM 715 O O . LYS A 1 89 ? 4.670 -10.092 -6.542 1.00 97.38 89 LYS A O 1
ATOM 720 N N . ILE A 1 90 ? 4.556 -8.242 -7.802 1.00 96.12 90 ILE A N 1
ATOM 721 C CA . ILE A 1 90 ? 5.365 -7.426 -6.890 1.00 96.12 90 ILE A CA 1
ATOM 722 C C . ILE A 1 90 ? 4.643 -7.178 -5.564 1.00 96.12 90 ILE A C 1
ATOM 724 O O . ILE A 1 90 ? 5.271 -7.335 -4.520 1.00 96.12 90 ILE A O 1
ATOM 728 N N . ILE A 1 91 ? 3.346 -6.857 -5.581 1.00 96.81 91 ILE A N 1
ATOM 729 C CA . ILE A 1 91 ? 2.550 -6.676 -4.353 1.00 96.81 91 ILE A CA 1
ATOM 730 C C . ILE A 1 91 ? 2.535 -7.966 -3.509 1.00 96.81 91 ILE A C 1
ATOM 732 O O . ILE A 1 91 ? 2.631 -7.919 -2.278 1.00 96.81 91 ILE A O 1
ATOM 736 N N . GLU A 1 92 ? 2.489 -9.124 -4.168 1.00 94.50 92 GLU A N 1
ATOM 737 C CA . GLU A 1 92 ? 2.494 -10.440 -3.519 1.00 94.50 92 GLU A CA 1
ATOM 738 C C . GLU A 1 92 ? 3.841 -10.812 -2.886 1.00 94.50 92 GLU A C 1
ATOM 740 O O . GLU A 1 92 ? 3.866 -11.491 -1.854 1.00 94.50 92 GLU A O 1
ATOM 745 N N . SER A 1 93 ? 4.963 -10.386 -3.478 1.00 90.75 93 SER A N 1
ATOM 746 C CA . SER A 1 93 ? 6.288 -10.897 -3.104 1.00 90.75 93 SER A CA 1
ATOM 747 C C . SER A 1 93 ? 7.222 -9.899 -2.421 1.00 90.75 93 SER A C 1
ATOM 749 O O . SER A 1 93 ? 8.160 -10.333 -1.757 1.00 90.75 93 SER A O 1
ATOM 751 N N . GLN A 1 94 ? 7.051 -8.591 -2.625 1.00 91.06 94 GLN A N 1
ATOM 752 C CA . GLN A 1 94 ? 7.995 -7.582 -2.130 1.00 91.06 94 GLN A CA 1
ATOM 753 C C . GLN A 1 94 ? 7.620 -7.054 -0.748 1.00 91.06 94 GLN A C 1
ATOM 755 O O . GLN A 1 94 ? 6.445 -6.969 -0.403 1.00 91.06 94 GLN A O 1
ATOM 760 N N . ARG A 1 95 ? 8.643 -6.643 0.016 1.00 87.94 95 ARG A N 1
ATOM 761 C CA . ARG A 1 95 ? 8.489 -5.982 1.323 1.00 87.94 95 ARG A CA 1
ATOM 762 C C . ARG A 1 95 ? 7.911 -4.571 1.200 1.00 87.94 95 ARG A C 1
ATOM 764 O O . ARG A 1 95 ? 7.033 -4.213 1.963 1.00 87.94 95 ARG A O 1
ATOM 771 N N . ARG A 1 96 ? 8.418 -3.758 0.270 1.00 88.62 96 ARG A N 1
ATOM 772 C CA . ARG A 1 96 ? 7.992 -2.360 0.095 1.00 88.62 96 ARG A CA 1
ATOM 773 C C . ARG A 1 96 ? 7.050 -2.267 -1.090 1.00 88.62 96 ARG A C 1
ATOM 775 O O . ARG A 1 96 ? 7.476 -2.505 -2.221 1.00 88.62 96 ARG A O 1
ATOM 782 N N . ILE A 1 97 ? 5.790 -1.940 -0.835 1.00 96.00 97 ILE A N 1
ATOM 783 C CA . ILE A 1 97 ? 4.719 -2.022 -1.831 1.00 96.00 97 ILE A CA 1
ATOM 784 C C . ILE A 1 97 ? 3.938 -0.716 -1.998 1.00 96.00 97 ILE A C 1
ATOM 786 O O . ILE A 1 97 ? 3.103 -0.646 -2.890 1.00 96.00 97 ILE A O 1
ATOM 790 N N . SER A 1 98 ? 4.271 0.353 -1.272 1.00 95.75 98 SER A N 1
ATOM 791 C CA . SER A 1 98 ? 3.644 1.679 -1.414 1.00 95.75 98 SER A CA 1
ATOM 792 C C . SER A 1 98 ? 3.560 2.205 -2.858 1.00 95.75 98 SER A C 1
ATOM 794 O O . SER A 1 98 ? 2.498 2.643 -3.295 1.00 95.75 98 SER A O 1
ATOM 796 N N . TRP A 1 99 ? 4.641 2.148 -3.643 1.00 97.88 99 TRP A N 1
ATOM 797 C CA . TRP A 1 99 ? 4.611 2.544 -5.062 1.00 97.88 99 TRP A CA 1
ATOM 798 C C . TRP A 1 99 ? 3.867 1.544 -5.962 1.00 97.88 99 TRP A C 1
ATOM 800 O O . TRP A 1 99 ? 3.035 1.983 -6.756 1.00 97.88 99 TRP A O 1
ATOM 810 N N . PRO A 1 100 ? 4.100 0.221 -5.848 1.00 97.94 100 PRO A N 1
ATOM 811 C CA . PRO A 1 100 ? 3.268 -0.783 -6.510 1.00 97.94 100 PRO A CA 1
ATOM 812 C C . PRO A 1 100 ? 1.761 -0.634 -6.253 1.00 97.94 100 PRO A C 1
ATOM 814 O O . PRO A 1 100 ? 0.987 -0.778 -7.193 1.00 97.94 100 PRO A O 1
ATOM 817 N N . ILE A 1 101 ? 1.342 -0.290 -5.032 1.00 98.38 101 ILE A N 1
ATOM 818 C CA . ILE A 1 101 ? -0.059 -0.012 -4.679 1.00 98.38 101 ILE A CA 1
ATOM 819 C C . ILE A 1 101 ? -0.582 1.203 -5.458 1.00 98.38 101 ILE A C 1
ATOM 821 O O . ILE A 1 101 ? -1.628 1.103 -6.094 1.00 98.38 101 ILE A O 1
ATOM 825 N N . LYS A 1 102 ? 0.172 2.313 -5.503 1.00 98.31 102 LYS A N 1
ATOM 826 C CA . LYS A 1 102 ? -0.191 3.504 -6.304 1.00 98.31 102 LYS A CA 1
ATOM 827 C C . LYS A 1 102 ? -0.311 3.208 -7.798 1.00 98.31 102 LYS A C 1
ATOM 829 O O . LYS A 1 102 ? -1.135 3.801 -8.487 1.00 98.31 102 LYS A O 1
ATOM 834 N N . ILE A 1 103 ? 0.544 2.329 -8.322 1.00 98.62 103 ILE A N 1
ATOM 835 C CA . ILE A 1 103 ? 0.436 1.867 -9.710 1.00 98.62 103 ILE A CA 1
ATOM 836 C C . ILE A 1 103 ? -0.835 1.034 -9.868 1.00 98.62 103 ILE A C 1
ATOM 838 O O . ILE A 1 103 ? -1.577 1.242 -10.824 1.00 98.62 103 ILE A O 1
ATOM 842 N N . ALA A 1 104 ? -1.094 0.110 -8.939 1.00 98.56 104 ALA A N 1
ATOM 843 C CA . ALA A 1 104 ? -2.240 -0.780 -9.011 1.00 98.56 104 ALA A CA 1
ATOM 844 C C . ALA A 1 104 ? -3.569 -0.010 -9.023 1.00 98.56 104 ALA A C 1
ATOM 846 O O . ALA A 1 104 ? -4.410 -0.276 -9.875 1.00 98.56 104 ALA A O 1
ATOM 847 N N . GLU A 1 105 ? -3.712 1.004 -8.172 1.00 98.38 105 GLU A N 1
ATOM 848 C CA . GLU A 1 105 ? -4.879 1.895 -8.143 1.00 98.38 105 GLU A CA 1
ATOM 849 C C . GLU A 1 105 ? -5.184 2.528 -9.515 1.00 98.38 105 GLU A C 1
ATOM 851 O O . GLU A 1 105 ? -6.338 2.763 -9.860 1.00 98.38 105 GLU A O 1
ATOM 856 N N . LYS A 1 106 ? -4.149 2.793 -10.324 1.00 98.50 106 LYS A N 1
ATOM 857 C CA . LYS A 1 106 ? -4.278 3.455 -11.631 1.00 98.50 106 LYS A CA 1
ATOM 858 C C . LYS A 1 106 ? -4.564 2.504 -12.789 1.00 98.50 106 LYS A C 1
ATOM 860 O O . LYS A 1 106 ? -5.096 2.955 -13.799 1.00 98.50 106 LYS A O 1
ATOM 865 N N . ILE A 1 107 ? -4.153 1.237 -12.691 1.00 98.44 107 ILE A N 1
ATOM 866 C CA . ILE A 1 107 ? -4.230 0.290 -13.818 1.00 98.44 107 ILE A CA 1
ATOM 867 C C . ILE A 1 107 ? -5.275 -0.806 -13.629 1.00 98.44 107 ILE A C 1
ATOM 869 O O . ILE A 1 107 ? -5.709 -1.385 -14.619 1.00 98.44 107 ILE A O 1
ATOM 873 N N . PHE A 1 108 ? -5.657 -1.132 -12.395 1.00 98.62 108 PHE A N 1
ATOM 874 C CA . PHE A 1 108 ? -6.707 -2.109 -12.118 1.00 98.62 108 PHE A CA 1
ATOM 875 C C . PHE A 1 108 ? -8.065 -1.425 -12.024 1.00 98.62 108 PHE A C 1
ATOM 877 O O . PHE A 1 108 ? -8.167 -0.248 -11.685 1.00 98.62 108 PHE A O 1
ATOM 884 N N . SER A 1 109 ? -9.126 -2.177 -12.318 1.00 98.19 109 SER A N 1
ATOM 885 C CA . SER A 1 109 ? -10.462 -1.726 -11.940 1.00 98.19 109 SER A CA 1
ATOM 886 C C . SER A 1 109 ? -10.559 -1.610 -10.417 1.00 98.19 109 SER A C 1
ATOM 888 O O . SER A 1 109 ? -9.821 -2.264 -9.680 1.00 98.19 109 SER A O 1
ATOM 890 N N . HIS A 1 110 ? -11.497 -0.792 -9.947 1.00 97.81 110 HIS A N 1
ATOM 891 C CA . HIS A 1 110 ? -11.731 -0.581 -8.518 1.00 97.81 110 HIS A CA 1
ATOM 892 C C . HIS A 1 110 ? -11.911 -1.896 -7.739 1.00 97.81 110 HIS A C 1
ATOM 894 O O . HIS A 1 110 ? -11.329 -2.083 -6.672 1.00 97.81 110 HIS A O 1
ATOM 900 N N . ASP A 1 111 ? -12.664 -2.833 -8.318 1.00 97.62 111 ASP A N 1
ATOM 901 C CA . ASP A 1 111 ? -12.931 -4.145 -7.731 1.00 97.62 111 ASP A CA 1
ATOM 902 C C . ASP A 1 111 ? -11.668 -5.013 -7.670 1.00 97.62 111 ASP A C 1
ATOM 904 O O . ASP A 1 111 ? -11.328 -5.530 -6.606 1.00 97.62 111 ASP A O 1
ATOM 908 N N . GLU A 1 112 ? -10.924 -5.109 -8.776 1.00 98.19 112 GLU A N 1
ATOM 909 C C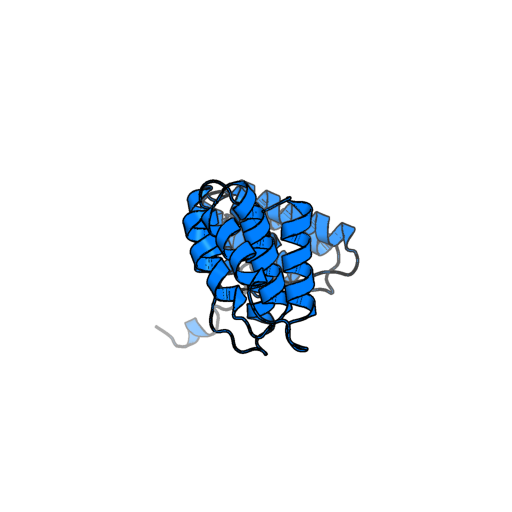A . GLU A 1 112 ? -9.654 -5.846 -8.823 1.00 98.19 112 GLU A CA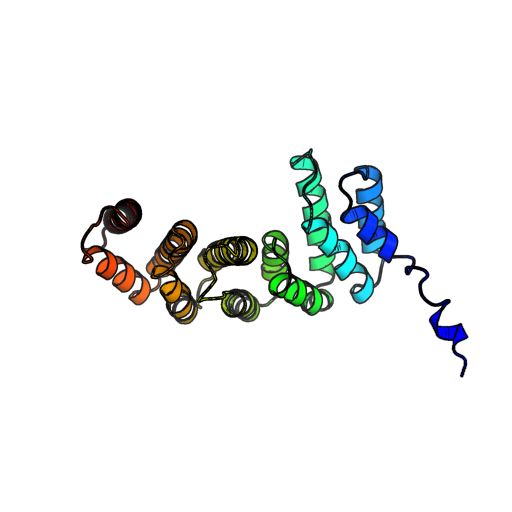 1
ATOM 910 C C . GLU A 1 112 ? -8.619 -5.263 -7.849 1.00 98.19 112 GLU A C 1
ATOM 912 O O . GLU A 1 112 ? -7.885 -6.010 -7.203 1.00 98.19 112 GLU A O 1
ATOM 917 N N . TYR A 1 113 ? -8.547 -3.934 -7.733 1.00 98.56 113 TYR A N 1
ATOM 918 C CA . TYR A 1 113 ? -7.635 -3.251 -6.819 1.00 98.56 113 TYR A CA 1
ATOM 919 C C . TYR A 1 113 ? -7.939 -3.608 -5.360 1.00 98.56 113 TYR A C 1
ATOM 921 O O . TYR A 1 113 ? -7.041 -4.045 -4.634 1.00 98.56 113 TYR A O 1
ATOM 929 N N . ALA A 1 114 ? -9.206 -3.499 -4.951 1.00 98.25 114 ALA A N 1
ATOM 930 C CA . ALA A 1 114 ? -9.638 -3.877 -3.610 1.00 98.25 114 ALA A CA 1
ATOM 931 C C . ALA A 1 114 ? -9.331 -5.356 -3.312 1.00 98.25 114 ALA A C 1
ATOM 933 O O . ALA A 1 114 ? -8.779 -5.675 -2.258 1.00 98.25 114 ALA A O 1
ATOM 934 N N . GLU A 1 115 ? -9.617 -6.256 -4.258 1.00 97.94 115 GLU A N 1
ATOM 935 C CA . GLU A 1 115 ? -9.316 -7.684 -4.126 1.00 97.94 115 GLU A CA 1
ATOM 936 C C . GLU A 1 115 ? -7.816 -7.960 -3.990 1.00 97.94 115 GLU A C 1
ATOM 938 O O . GLU A 1 115 ? -7.417 -8.784 -3.166 1.00 97.94 115 GLU A O 1
ATOM 943 N N . ILE A 1 116 ? -6.964 -7.282 -4.767 1.00 98.19 116 ILE A N 1
ATOM 944 C CA . ILE A 1 116 ? -5.506 -7.423 -4.659 1.00 98.19 116 ILE A CA 1
ATOM 945 C C . ILE A 1 116 ? -5.042 -7.050 -3.253 1.00 98.19 116 ILE A C 1
ATOM 947 O O . ILE A 1 116 ? -4.268 -7.802 -2.662 1.00 98.19 116 ILE A O 1
ATOM 951 N N . LEU A 1 117 ? -5.514 -5.928 -2.707 1.00 98.44 117 LEU A N 1
ATOM 952 C CA . LEU A 1 117 ? -5.148 -5.486 -1.363 1.00 98.44 117 LEU A CA 1
ATOM 953 C C . LEU A 1 117 ? -5.612 -6.488 -0.296 1.00 98.44 117 LEU A C 1
ATOM 955 O O . LEU A 1 117 ? -4.797 -6.980 0.486 1.00 98.44 117 LEU A O 1
ATOM 959 N N . ILE A 1 118 ? -6.894 -6.859 -0.310 1.00 97.94 118 ILE A N 1
ATOM 960 C CA . ILE A 1 118 ? -7.497 -7.776 0.669 1.00 97.94 118 ILE A CA 1
ATOM 961 C C . ILE A 1 118 ? -6.809 -9.145 0.653 1.00 97.94 118 ILE A C 1
ATOM 963 O O . ILE A 1 118 ? -6.458 -9.671 1.709 1.00 97.94 118 ILE A O 1
ATOM 967 N N . ASN A 1 119 ? -6.555 -9.706 -0.532 1.00 96.81 119 ASN A N 1
ATOM 968 C CA . ASN A 1 119 ? -5.920 -11.020 -0.673 1.00 96.81 119 ASN A CA 1
ATOM 969 C C . ASN A 1 119 ? -4.448 -11.033 -0.236 1.00 96.81 119 ASN A C 1
ATOM 971 O O . ASN A 1 119 ? -3.887 -12.100 0.011 1.00 96.81 119 ASN A O 1
ATOM 975 N N . ASN A 1 120 ? -3.812 -9.862 -0.145 1.00 97.00 120 ASN A N 1
ATOM 976 C CA . ASN A 1 120 ? -2.416 -9.727 0.261 1.00 97.00 120 ASN A CA 1
ATOM 977 C C . ASN A 1 120 ? -2.218 -9.385 1.742 1.00 97.00 120 ASN A C 1
ATOM 979 O O . ASN A 1 120 ? -1.072 -9.424 2.210 1.00 97.00 120 ASN A O 1
ATOM 983 N N . LEU A 1 121 ? -3.305 -9.125 2.480 1.00 96.31 121 LEU A N 1
ATOM 984 C CA . LEU A 1 121 ? -3.292 -9.065 3.938 1.00 96.31 121 LEU A CA 1
ATOM 985 C C . LEU A 1 121 ? -3.096 -10.463 4.523 1.00 96.31 121 LEU A C 1
ATOM 987 O O . LEU A 1 121 ? -3.910 -11.367 4.325 1.00 96.31 121 LEU A O 1
ATOM 991 N N . LYS A 1 122 ? -2.031 -10.632 5.305 1.00 93.19 122 LYS A N 1
ATOM 992 C CA . LYS A 1 122 ? -1.742 -11.894 5.999 1.00 93.19 122 LYS A CA 1
ATOM 993 C C . LYS A 1 122 ? -2.072 -11.761 7.476 1.00 93.19 122 LYS A C 1
ATOM 995 O O . LYS A 1 122 ? -1.533 -10.883 8.135 1.00 93.19 122 LYS A O 1
ATOM 1000 N N . THR A 1 123 ? -2.928 -12.625 8.006 1.00 86.31 123 THR A N 1
ATOM 1001 C CA . THR A 1 123 ? -3.179 -12.720 9.452 1.00 86.31 123 THR A CA 1
ATOM 1002 C C . THR A 1 123 ? -2.320 -13.823 10.073 1.00 86.31 123 THR A C 1
ATOM 1004 O O . THR A 1 123 ? -1.679 -14.587 9.351 1.00 86.31 123 THR A O 1
ATOM 1007 N N . ASN A 1 124 ? -2.249 -13.889 11.408 1.00 83.44 124 ASN A N 1
ATOM 1008 C CA . ASN A 1 124 ? -1.416 -14.856 12.148 1.00 83.44 124 ASN A CA 1
ATOM 1009 C C . ASN A 1 124 ? 0.089 -14.763 11.837 1.00 83.44 124 ASN A C 1
ATOM 1011 O O . ASN A 1 124 ? 0.769 -15.767 11.625 1.00 83.44 124 ASN A O 1
ATOM 1015 N N . ILE A 1 125 ? 0.610 -13.539 11.806 1.00 81.44 125 ILE A N 1
ATOM 1016 C CA . ILE A 1 125 ? 2.020 -13.267 11.524 1.00 81.44 125 ILE A CA 1
ATOM 1017 C C . ILE A 1 125 ? 2.849 -13.495 12.790 1.00 81.44 125 ILE A C 1
ATOM 1019 O O . ILE A 1 125 ? 2.432 -13.146 13.898 1.00 81.44 125 ILE A O 1
ATOM 1023 N N . ALA A 1 126 ? 4.042 -14.066 12.632 1.00 80.12 126 ALA A N 1
ATOM 1024 C CA . ALA A 1 126 ? 5.020 -14.090 13.708 1.00 80.12 126 ALA A CA 1
ATOM 1025 C C . ALA A 1 126 ? 5.430 -12.650 14.056 1.00 80.12 126 ALA A C 1
ATOM 1027 O O . ALA A 1 126 ? 5.820 -11.897 13.175 1.00 80.12 126 ALA A O 1
ATOM 1028 N N . VAL A 1 127 ? 5.397 -12.280 15.339 1.00 73.19 127 VAL A N 1
ATOM 1029 C CA . VAL A 1 127 ? 5.619 -10.891 15.805 1.00 73.19 127 VAL A CA 1
ATOM 1030 C C . VAL A 1 127 ? 6.936 -10.271 15.307 1.00 73.19 127 VAL A C 1
ATOM 1032 O O . VAL A 1 127 ? 7.042 -9.059 15.215 1.00 73.19 127 VAL A O 1
ATOM 1035 N N . PHE A 1 128 ? 7.930 -11.084 14.949 1.00 81.31 128 PHE A N 1
ATOM 1036 C CA . PHE A 1 128 ? 9.241 -10.618 14.489 1.00 81.31 128 PHE A CA 1
ATOM 1037 C C . PHE A 1 128 ? 9.398 -10.564 12.960 1.00 81.31 128 PHE A C 1
ATOM 1039 O O . PHE A 1 128 ? 10.486 -10.269 12.473 1.00 81.31 128 PHE A O 1
ATOM 1046 N N . ASP A 1 129 ? 8.351 -10.861 12.186 1.00 88.88 129 ASP A N 1
ATOM 1047 C CA . ASP A 1 129 ? 8.386 -10.720 10.727 1.00 88.88 129 ASP A CA 1
ATOM 1048 C C . ASP A 1 129 ? 8.025 -9.287 10.309 1.00 88.88 129 ASP A C 1
ATOM 1050 O O . ASP A 1 129 ? 6.952 -9.019 9.763 1.00 88.88 129 ASP A O 1
ATOM 1054 N N . GLU A 1 130 ? 8.954 -8.360 10.564 1.00 88.69 130 GLU A N 1
ATOM 1055 C CA . GLU A 1 130 ? 8.825 -6.932 10.228 1.00 88.69 130 GLU A CA 1
ATOM 1056 C C . GLU A 1 130 ? 8.407 -6.711 8.770 1.00 88.69 130 GLU A C 1
ATOM 1058 O O . GLU A 1 130 ? 7.655 -5.792 8.462 1.00 88.69 130 GLU A O 1
ATOM 1063 N N . SER A 1 131 ? 8.860 -7.578 7.858 1.00 88.44 131 SER A N 1
ATOM 1064 C CA . SER A 1 131 ? 8.570 -7.434 6.436 1.00 88.44 131 SER A CA 1
ATOM 1065 C C . SER A 1 131 ? 7.088 -7.612 6.116 1.00 88.44 131 SER A C 1
ATOM 1067 O O . SER A 1 131 ? 6.552 -6.914 5.256 1.00 88.44 131 SER A O 1
ATOM 1069 N N . VAL A 1 132 ? 6.413 -8.535 6.802 1.00 91.38 132 VAL A N 1
ATOM 1070 C CA . VAL A 1 132 ? 4.985 -8.783 6.602 1.00 91.38 132 VAL A CA 1
ATOM 1071 C C . VAL A 1 132 ? 4.147 -7.783 7.399 1.00 91.38 132 VAL A C 1
ATOM 1073 O O . VAL A 1 132 ? 3.103 -7.362 6.898 1.00 91.38 132 VAL A O 1
ATOM 1076 N N . LEU A 1 133 ? 4.615 -7.364 8.580 1.00 92.56 133 LEU A N 1
ATOM 1077 C CA . LEU A 1 133 ? 3.972 -6.315 9.379 1.00 92.56 133 LEU A CA 1
ATOM 1078 C C . LEU A 1 133 ? 3.899 -4.993 8.600 1.00 92.56 133 LEU A C 1
ATOM 1080 O O . LEU A 1 133 ? 2.798 -4.512 8.339 1.00 92.56 133 LEU A O 1
ATOM 1084 N N . GLU A 1 134 ? 5.037 -4.487 8.112 1.00 92.06 134 GLU A N 1
ATOM 1085 C CA . GLU A 1 134 ? 5.106 -3.246 7.322 1.00 92.06 134 GLU A CA 1
ATOM 1086 C C . GLU A 1 134 ? 4.229 -3.311 6.063 1.00 92.06 134 GLU A C 1
ATOM 1088 O O . GLU A 1 134 ? 3.513 -2.363 5.744 1.00 92.06 134 GLU A O 1
ATOM 1093 N N . ARG A 1 135 ? 4.229 -4.450 5.353 1.00 94.88 135 ARG A N 1
ATOM 1094 C CA . ARG A 1 135 ? 3.358 -4.638 4.179 1.00 94.88 135 ARG A CA 1
ATOM 1095 C C . ARG A 1 135 ? 1.885 -4.512 4.534 1.00 94.88 135 ARG A C 1
ATOM 1097 O O . ARG A 1 135 ? 1.129 -3.902 3.784 1.00 94.88 135 ARG A O 1
ATOM 1104 N N . ASN A 1 136 ? 1.457 -5.141 5.624 1.00 96.31 136 ASN A N 1
ATOM 1105 C CA . ASN A 1 136 ? 0.060 -5.074 6.021 1.00 96.31 136 ASN A CA 1
ATOM 1106 C C . ASN A 1 136 ? -0.338 -3.657 6.437 1.00 96.31 136 ASN A C 1
ATOM 1108 O O . ASN A 1 136 ? -1.439 -3.238 6.093 1.00 96.31 136 ASN A O 1
ATOM 1112 N N . GLU A 1 137 ? 0.541 -2.921 7.121 1.00 95.75 137 GLU A N 1
ATOM 1113 C CA . GLU A 1 137 ? 0.316 -1.507 7.437 1.00 95.75 137 GLU A CA 1
ATOM 1114 C C . GLU A 1 137 ? 0.136 -0.672 6.157 1.00 95.75 137 GLU A C 1
ATOM 1116 O O . GLU A 1 137 ? -0.850 0.058 6.037 1.00 95.75 137 GLU A O 1
ATOM 1121 N N . GLU A 1 138 ? 1.016 -0.836 5.157 1.00 96.44 138 GLU A N 1
ATOM 1122 C CA . GLU A 1 138 ? 0.888 -0.155 3.857 1.00 96.44 138 GLU A CA 1
ATOM 1123 C C . GLU A 1 138 ? -0.434 -0.507 3.146 1.00 96.44 138 GLU A C 1
ATOM 1125 O O . GLU A 1 138 ? -1.083 0.368 2.567 1.00 96.44 138 GLU A O 1
ATOM 1130 N N . ILE A 1 139 ? -0.868 -1.771 3.210 1.00 98.31 139 ILE A N 1
ATOM 1131 C CA . ILE A 1 139 ? -2.138 -2.214 2.619 1.00 98.31 139 ILE A CA 1
ATOM 1132 C C . ILE A 1 139 ? -3.342 -1.627 3.368 1.00 98.31 139 ILE A C 1
ATOM 1134 O O . ILE A 1 139 ? -4.275 -1.153 2.725 1.00 98.31 139 ILE A O 1
ATOM 1138 N N . MET A 1 140 ? -3.347 -1.628 4.703 1.00 97.75 140 MET A N 1
ATOM 1139 C CA . MET A 1 140 ? -4.446 -1.054 5.493 1.00 97.75 140 MET A CA 1
ATOM 1140 C C . MET A 1 140 ? -4.588 0.447 5.266 1.00 97.75 140 MET A C 1
ATOM 1142 O O . MET A 1 140 ? -5.710 0.945 5.156 1.00 97.75 140 MET A O 1
ATOM 1146 N N . LEU A 1 141 ? -3.462 1.153 5.136 1.00 97.12 141 LEU A N 1
ATOM 1147 C CA . LEU A 1 141 ? -3.453 2.563 4.769 1.00 97.12 141 LEU A CA 1
ATOM 1148 C C . LEU A 1 141 ? -4.130 2.783 3.410 1.00 97.12 141 LEU A C 1
ATOM 1150 O O . LEU A 1 141 ? -4.936 3.696 3.278 1.00 97.12 141 LEU A O 1
ATOM 1154 N N . ALA A 1 142 ? -3.853 1.929 2.424 1.00 98.06 142 ALA A N 1
ATOM 1155 C CA . ALA A 1 142 ? -4.489 2.002 1.111 1.00 98.06 142 ALA A CA 1
ATOM 1156 C C . ALA A 1 142 ? -5.989 1.647 1.152 1.00 98.06 142 ALA A C 1
ATOM 1158 O O . ALA A 1 142 ? -6.797 2.283 0.478 1.00 98.06 142 ALA A O 1
ATOM 1159 N N . LEU A 1 143 ? -6.382 0.670 1.976 1.00 98.38 143 LEU A N 1
ATOM 1160 C CA . LEU A 1 143 ? -7.778 0.246 2.128 1.00 98.38 143 LEU A CA 1
ATOM 1161 C C . LEU A 1 143 ? -8.686 1.322 2.745 1.00 98.38 143 LEU A C 1
ATOM 1163 O O . LEU A 1 143 ? -9.888 1.286 2.499 1.00 98.38 143 LEU A O 1
ATOM 1167 N N . LYS A 1 144 ? -8.146 2.303 3.486 1.00 96.69 144 LYS A N 1
ATOM 1168 C CA . LYS A 1 144 ? -8.909 3.467 3.997 1.00 96.69 144 LYS A CA 1
ATOM 1169 C C . LYS A 1 144 ? -9.651 4.208 2.878 1.00 96.69 144 LYS A C 1
ATOM 1171 O O . LYS A 1 144 ? -10.812 4.602 3.029 1.00 96.69 144 LYS A O 1
ATOM 1176 N N . GLU A 1 145 ? -8.990 4.354 1.737 1.00 96.12 145 GLU A N 1
ATOM 1177 C CA . GLU A 1 145 ? -9.502 5.126 0.604 1.00 96.12 145 GLU A CA 1
ATOM 1178 C C . GLU A 1 145 ? -10.459 4.318 -0.286 1.00 96.12 145 GLU A C 1
ATOM 1180 O O . GLU A 1 145 ? -11.208 4.895 -1.074 1.00 96.12 145 GLU A O 1
ATOM 1185 N N . VAL A 1 146 ? -10.504 2.989 -0.138 1.00 97.44 146 VAL A N 1
ATOM 1186 C CA . VAL A 1 146 ? -11.408 2.131 -0.913 1.00 97.44 146 VAL A CA 1
ATOM 1187 C C . VAL A 1 146 ? -12.841 2.288 -0.400 1.00 97.44 146 VAL A C 1
ATOM 1189 O O . VAL A 1 146 ? -13.118 2.065 0.778 1.00 97.44 146 VAL A O 1
ATOM 1192 N N . LYS A 1 147 ? -13.755 2.657 -1.306 1.00 95.12 147 LYS A N 1
ATOM 1193 C CA . LYS A 1 147 ? -15.199 2.824 -1.052 1.00 95.12 147 LYS A CA 1
ATOM 1194 C C . LYS A 1 147 ? -16.024 1.759 -1.782 1.00 95.12 147 LYS A C 1
ATOM 1196 O O . LYS A 1 147 ? -15.558 1.180 -2.757 1.00 95.12 147 LYS A O 1
ATOM 1201 N N . GLY A 1 148 ? -17.249 1.489 -1.345 1.00 95.38 148 GLY A N 1
ATOM 1202 C CA . GLY A 1 148 ? -18.163 0.512 -1.957 1.00 95.38 148 GLY A CA 1
ATOM 1203 C C . GLY A 1 148 ? -17.773 -0.960 -1.760 1.00 95.38 148 GLY A C 1
ATOM 1204 O O . GLY A 1 148 ? -18.351 -1.839 -2.400 1.00 95.38 148 GLY A O 1
ATOM 1205 N N . LYS A 1 149 ? -16.773 -1.240 -0.915 1.00 96.75 149 LYS A N 1
ATOM 1206 C CA . LYS A 1 149 ? -16.294 -2.588 -0.545 1.00 96.75 149 LYS A CA 1
ATOM 1207 C C . LYS A 1 149 ? -16.180 -2.745 0.974 1.00 96.75 149 LYS A C 1
ATOM 1209 O O . LYS A 1 149 ? -15.441 -3.594 1.464 1.00 96.75 149 LYS A O 1
ATOM 1214 N N . GLU A 1 150 ? -16.912 -1.928 1.722 1.00 96.56 150 GLU A N 1
ATOM 1215 C CA . GLU A 1 150 ? -16.779 -1.781 3.167 1.00 96.56 150 GLU A CA 1
ATOM 1216 C C . GLU A 1 150 ? -16.951 -3.126 3.882 1.00 96.56 150 GLU A C 1
ATOM 1218 O O . GLU A 1 150 ? -16.154 -3.459 4.746 1.00 96.56 150 GLU A O 1
ATOM 1223 N N . GLU A 1 151 ? -17.948 -3.934 3.507 1.00 96.38 151 GLU A N 1
ATOM 1224 C CA . GLU A 1 151 ? -18.246 -5.201 4.191 1.00 96.38 151 GLU A CA 1
ATOM 1225 C C . GLU A 1 151 ? -17.055 -6.172 4.184 1.00 96.38 151 GLU A C 1
ATOM 1227 O O . GLU A 1 151 ? -16.655 -6.678 5.233 1.00 96.38 151 GLU A O 1
ATOM 1232 N N . ILE A 1 152 ? -16.440 -6.403 3.019 1.00 97.00 152 ILE A N 1
ATOM 1233 C CA . ILE A 1 152 ? -15.301 -7.321 2.908 1.00 97.00 152 ILE A CA 1
ATOM 1234 C C . ILE A 1 152 ? -14.036 -6.744 3.557 1.00 97.00 152 ILE A C 1
ATOM 1236 O O . ILE A 1 152 ? -13.281 -7.489 4.186 1.00 97.00 152 ILE A O 1
ATOM 1240 N N . ILE A 1 153 ? -13.828 -5.425 3.461 1.00 98.12 153 ILE A N 1
ATOM 1241 C CA . ILE A 1 153 ? -12.699 -4.739 4.102 1.00 98.12 153 ILE A CA 1
ATOM 1242 C C . ILE A 1 153 ? -12.820 -4.855 5.617 1.00 98.12 153 ILE A C 1
ATOM 1244 O O . ILE A 1 153 ? -11.883 -5.309 6.265 1.00 98.12 153 ILE A O 1
ATOM 1248 N N . VAL A 1 154 ? -13.975 -4.497 6.175 1.00 98.19 154 VAL A N 1
ATOM 1249 C CA . VAL A 1 154 ? -14.245 -4.535 7.615 1.00 98.19 154 VAL A CA 1
ATOM 1250 C C . VAL A 1 154 ? -14.049 -5.947 8.143 1.00 98.19 154 VAL A C 1
ATOM 1252 O O . VAL A 1 154 ? -13.238 -6.137 9.045 1.00 98.19 154 VAL A O 1
ATOM 1255 N N . ASN A 1 155 ? -14.677 -6.946 7.512 1.00 96.81 155 ASN A N 1
ATOM 1256 C CA . ASN A 1 155 ? -14.530 -8.346 7.908 1.00 96.81 155 ASN A CA 1
ATOM 1257 C C . ASN A 1 155 ? -13.058 -8.779 7.969 1.00 96.81 155 ASN A C 1
ATOM 1259 O O . ASN A 1 155 ? -12.648 -9.418 8.938 1.00 96.81 155 ASN A O 1
ATOM 1263 N N . LYS A 1 156 ? -12.248 -8.404 6.968 1.00 97.56 156 LYS A N 1
ATOM 1264 C CA . LYS A 1 156 ? -10.833 -8.790 6.930 1.00 97.56 156 LYS A CA 1
ATOM 1265 C C . LYS A 1 156 ? -9.971 -8.007 7.922 1.00 97.56 156 LYS A C 1
ATOM 1267 O O . LYS A 1 156 ? -9.113 -8.585 8.586 1.00 97.56 156 LYS A O 1
ATOM 1272 N N . VAL A 1 157 ? -10.169 -6.695 8.019 1.00 97.81 157 VAL A N 1
ATOM 1273 C CA . VAL A 1 157 ? -9.350 -5.801 8.849 1.00 97.81 157 VAL A CA 1
ATOM 1274 C C . VAL A 1 157 ? -9.601 -6.038 10.340 1.00 97.81 157 VAL A C 1
ATOM 1276 O O . VAL A 1 157 ? -8.667 -5.965 11.136 1.00 97.81 157 VAL A O 1
ATOM 1279 N N . THR A 1 158 ? -10.819 -6.412 10.738 1.00 97.50 158 THR A N 1
ATOM 1280 C CA . THR A 1 158 ? -11.149 -6.736 12.135 1.00 97.50 158 THR A CA 1
ATOM 1281 C C . THR A 1 158 ? -10.290 -7.863 12.716 1.00 97.50 158 THR A C 1
ATOM 1283 O O . THR A 1 158 ? -9.965 -7.814 13.903 1.00 97.50 158 THR A O 1
ATOM 1286 N N . GLU A 1 159 ? -9.836 -8.827 11.903 1.00 96.12 159 GLU A N 1
ATOM 1287 C CA . GLU A 1 159 ? -8.919 -9.891 12.349 1.00 96.12 159 GLU A CA 1
ATOM 1288 C C . GLU A 1 159 ? -7.626 -9.326 12.981 1.00 96.12 159 GLU A C 1
ATOM 1290 O O . GLU A 1 159 ? -7.032 -9.947 13.866 1.00 96.12 159 GLU A O 1
ATOM 1295 N N . PHE A 1 160 ? -7.197 -8.129 12.571 1.00 96.44 160 PHE A N 1
ATOM 1296 C CA . PHE A 1 160 ? -5.953 -7.502 13.020 1.00 96.44 160 PHE A CA 1
ATOM 1297 C C . PHE A 1 160 ? -6.054 -6.754 14.348 1.00 96.44 160 PHE A C 1
ATOM 1299 O O . PHE A 1 160 ? -5.024 -6.498 14.972 1.00 96.44 160 PHE A O 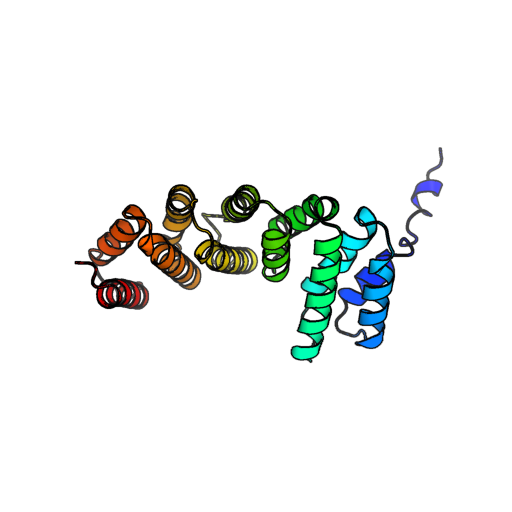1
ATOM 1306 N N . LEU A 1 161 ? -7.264 -6.483 14.846 1.00 95.38 161 LEU A N 1
ATOM 1307 C CA . LEU A 1 161 ? -7.463 -5.887 16.174 1.00 95.38 161 LEU A CA 1
ATOM 1308 C C . LEU A 1 161 ? -6.966 -6.798 17.308 1.00 95.38 161 LEU A C 1
ATOM 1310 O O . LEU A 1 161 ? -6.674 -6.330 18.405 1.00 95.38 161 LEU A O 1
ATOM 1314 N N . SER A 1 162 ? -6.827 -8.098 17.032 1.00 91.31 162 SER A N 1
ATOM 1315 C CA . SER A 1 162 ? -6.263 -9.088 17.959 1.00 91.31 162 SER A CA 1
ATOM 1316 C C . SER A 1 162 ? -4.748 -9.283 17.799 1.00 91.31 162 SER A C 1
ATOM 1318 O O . SER A 1 162 ? -4.174 -10.173 18.429 1.00 91.31 162 SER A O 1
ATOM 1320 N N . SER A 1 163 ? -4.077 -8.490 16.952 1.00 91.62 163 SER A N 1
ATOM 1321 C CA . SER A 1 163 ? -2.630 -8.599 16.750 1.00 91.62 163 SER A CA 1
ATOM 1322 C C . SER A 1 163 ? -1.857 -8.329 18.048 1.00 91.62 163 SER A C 1
ATOM 1324 O O . SER A 1 163 ? -2.251 -7.529 18.899 1.00 91.62 163 SER A O 1
ATOM 1326 N N . ARG A 1 164 ? -0.718 -9.007 18.214 1.00 89.25 164 ARG A N 1
ATOM 1327 C CA . ARG A 1 164 ? 0.232 -8.699 19.296 1.00 89.25 164 ARG A CA 1
ATOM 1328 C C . ARG A 1 164 ? 1.061 -7.458 18.990 1.00 89.25 164 ARG A C 1
ATOM 1330 O O . ARG A 1 164 ? 1.472 -6.777 19.920 1.00 89.25 164 ARG A O 1
ATOM 1337 N N . ASP A 1 165 ? 1.261 -7.170 17.710 1.00 91.25 165 ASP A N 1
ATOM 1338 C CA . ASP A 1 165 ? 1.915 -5.951 17.262 1.00 91.25 165 ASP A CA 1
ATOM 1339 C C . ASP A 1 165 ? 0.960 -4.754 17.410 1.00 91.25 165 ASP A C 1
ATOM 1341 O O . ASP A 1 165 ? -0.179 -4.792 16.931 1.00 91.25 165 ASP A O 1
ATOM 1345 N N . GLU A 1 166 ? 1.396 -3.721 18.136 1.00 91.12 166 GLU A N 1
ATOM 1346 C CA . GLU A 1 166 ? 0.574 -2.540 18.416 1.00 91.12 166 GLU A CA 1
ATOM 1347 C C . GLU A 1 166 ? 0.383 -1.663 17.173 1.00 91.12 166 GLU A C 1
ATOM 1349 O O . GLU A 1 166 ? -0.724 -1.170 16.963 1.00 91.12 166 GLU A O 1
ATOM 1354 N N . ASN A 1 167 ? 1.403 -1.507 16.325 1.00 92.50 167 ASN A N 1
ATOM 1355 C CA . ASN A 1 167 ? 1.304 -0.679 15.120 1.00 92.50 167 ASN A CA 1
ATOM 1356 C C . ASN A 1 167 ? 0.268 -1.255 14.155 1.00 92.50 167 ASN A C 1
ATOM 1358 O O . ASN A 1 167 ? -0.588 -0.527 13.656 1.00 92.50 167 ASN A O 1
ATOM 1362 N N . LEU A 1 168 ? 0.251 -2.578 13.995 1.00 93.94 168 LEU A N 1
ATOM 1363 C CA . LEU A 1 168 ? -0.735 -3.261 13.170 1.00 93.94 168 LEU A CA 1
ATOM 1364 C C . LEU A 1 168 ? -2.159 -3.150 13.739 1.00 93.94 168 LEU A C 1
ATOM 1366 O O . LEU A 1 168 ? -3.109 -2.973 12.977 1.00 93.94 168 LEU A O 1
ATOM 1370 N N . LYS A 1 169 ? -2.323 -3.203 15.072 1.00 94.94 169 LYS A N 1
ATOM 1371 C CA . LYS A 1 169 ? -3.621 -2.930 15.722 1.00 94.94 169 LYS A CA 1
ATOM 1372 C C . LYS A 1 169 ? -4.091 -1.502 15.462 1.00 94.94 169 LYS A C 1
ATOM 1374 O O . LYS A 1 169 ? -5.268 -1.297 15.174 1.00 94.94 169 LYS A O 1
ATOM 1379 N N . MET A 1 170 ? -3.187 -0.529 15.562 1.00 96.69 170 MET A N 1
ATOM 1380 C CA . MET A 1 170 ? -3.494 0.879 15.304 1.00 96.69 170 MET A CA 1
ATOM 1381 C C . MET A 1 170 ? -3.860 1.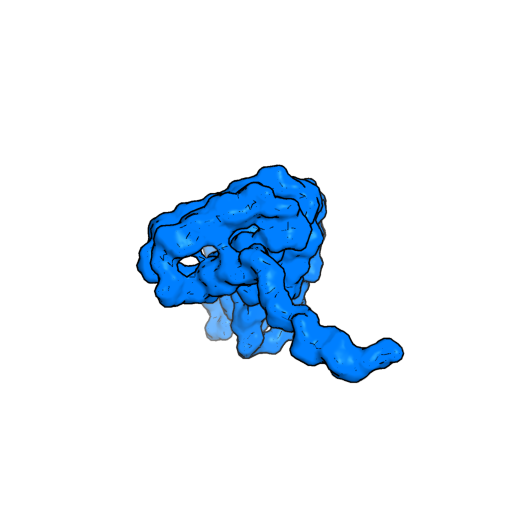109 13.835 1.00 96.69 170 MET A C 1
ATOM 1383 O O . MET A 1 170 ? -4.891 1.714 13.564 1.00 96.69 170 MET A O 1
ATOM 1387 N N . ALA A 1 171 ? -3.097 0.551 12.891 1.00 97.12 171 ALA A N 1
ATOM 1388 C CA . ALA A 1 171 ? -3.401 0.631 11.462 1.00 97.12 171 ALA A CA 1
ATOM 1389 C C . ALA A 1 171 ? -4.773 0.017 11.130 1.00 97.12 171 ALA A C 1
ATOM 1391 O O . ALA A 1 171 ? -5.540 0.585 10.349 1.00 97.12 171 ALA A O 1
ATOM 1392 N N . ALA A 1 172 ? -5.119 -1.107 11.767 1.00 98.00 172 ALA A N 1
ATOM 1393 C CA . ALA A 1 172 ? -6.429 -1.729 11.617 1.00 98.00 172 ALA A CA 1
ATOM 1394 C C . ALA A 1 172 ? -7.553 -0.841 12.168 1.00 98.00 172 ALA A C 1
ATOM 1396 O O . ALA A 1 172 ? -8.580 -0.674 11.512 1.00 98.00 172 ALA A O 1
ATOM 1397 N N . LEU A 1 173 ? -7.352 -0.240 13.344 1.00 98.31 173 LEU A N 1
ATOM 1398 C CA . LEU A 1 173 ? -8.314 0.677 13.952 1.00 98.31 173 LEU A CA 1
ATOM 1399 C C . LEU A 1 173 ? -8.541 1.924 13.086 1.00 98.31 173 LEU A C 1
ATOM 1401 O O . LEU A 1 173 ? -9.690 2.273 12.833 1.00 98.31 173 LEU A O 1
ATOM 1405 N N . GLU A 1 174 ? -7.478 2.548 12.578 1.00 98.00 174 GLU A N 1
ATOM 1406 C CA . GLU A 1 174 ? -7.583 3.695 11.666 1.00 98.00 174 GLU A CA 1
ATOM 1407 C C . GLU A 1 174 ? -8.293 3.338 10.355 1.00 98.00 174 GLU A C 1
ATOM 1409 O O . GLU A 1 174 ? -9.043 4.143 9.799 1.00 98.00 174 GLU A O 1
ATOM 1414 N N . CYS A 1 175 ? -8.047 2.133 9.833 1.00 98.50 175 CYS A N 1
ATOM 1415 C CA . CYS A 1 175 ? -8.742 1.643 8.652 1.00 98.50 175 CYS A CA 1
ATOM 1416 C C . CYS A 1 175 ? -10.240 1.486 8.931 1.00 98.50 175 CYS A C 1
ATOM 1418 O O . CYS A 1 175 ? -11.062 2.029 8.194 1.00 98.50 175 CYS A O 1
ATOM 1420 N N . LEU A 1 176 ? -10.604 0.830 10.037 1.00 98.38 176 LEU A N 1
ATOM 1421 C CA . LEU A 1 176 ? -11.999 0.662 10.446 1.00 98.38 176 LEU A CA 1
ATOM 1422 C C . LEU A 1 176 ? -12.696 1.992 10.735 1.00 98.38 176 LEU A C 1
ATOM 1424 O O . LEU A 1 176 ? -13.869 2.127 10.403 1.00 98.38 176 LEU A O 1
ATOM 1428 N N . GLU A 1 177 ? -12.001 2.972 11.311 1.00 98.12 177 GLU A N 1
ATOM 1429 C CA . GLU A 1 177 ? -12.545 4.312 11.541 1.00 98.12 177 GLU A CA 1
ATOM 1430 C C . GLU A 1 177 ? -12.983 4.970 10.228 1.00 98.12 177 GLU A C 1
ATOM 1432 O O . GLU A 1 177 ? -14.091 5.503 10.134 1.00 98.12 177 GLU A O 1
ATOM 1437 N N . GLU A 1 178 ? -12.143 4.905 9.194 1.00 97.94 178 GLU A N 1
ATOM 1438 C CA . GLU A 1 178 ? -12.479 5.473 7.889 1.00 97.94 178 GLU A CA 1
ATOM 1439 C C . GLU A 1 178 ? -13.677 4.752 7.253 1.00 97.94 178 GLU A C 1
ATOM 1441 O O . GLU A 1 178 ? -14.578 5.397 6.711 1.00 97.94 178 GLU A O 1
ATOM 1446 N N . GLN A 1 179 ? -13.725 3.422 7.369 1.00 97.81 179 GLN A N 1
ATOM 1447 C CA . GLN A 1 179 ? -14.836 2.610 6.863 1.00 97.81 179 GLN A CA 1
ATOM 1448 C C . GLN A 1 179 ? -16.140 2.866 7.642 1.00 97.81 179 GLN A C 1
ATOM 1450 O O . GLN A 1 179 ? -17.223 2.908 7.057 1.00 97.81 179 GLN A O 1
ATOM 1455 N N . ALA A 1 180 ? -16.057 3.126 8.949 1.00 97.25 180 ALA A N 1
ATOM 1456 C CA . ALA A 1 180 ? -17.198 3.395 9.826 1.00 97.25 180 ALA A CA 1
ATOM 1457 C C . ALA A 1 180 ? -17.998 4.649 9.450 1.00 97.25 180 ALA A C 1
ATOM 1459 O O . ALA A 1 180 ? -19.166 4.771 9.823 1.00 97.25 180 ALA A O 1
ATOM 1460 N N . LYS A 1 181 ? -17.424 5.552 8.645 1.00 94.19 181 LYS A N 1
ATOM 1461 C CA . LYS A 1 181 ? -18.159 6.690 8.072 1.00 94.19 181 LYS A CA 1
ATOM 1462 C C . LYS A 1 181 ? -19.311 6.254 7.164 1.00 94.19 181 LYS A C 1
ATOM 1464 O O . LYS A 1 181 ? -20.274 7.003 7.021 1.00 94.19 181 LYS A O 1
ATOM 1469 N N . GLN A 1 182 ? -19.206 5.081 6.537 1.00 93.00 182 GLN A N 1
ATOM 1470 C CA . GLN A 1 182 ? -20.204 4.552 5.598 1.00 93.00 182 GLN A CA 1
ATOM 1471 C C . GLN A 1 182 ? -20.692 3.141 5.964 1.00 93.00 182 GLN A C 1
ATOM 1473 O O . GLN A 1 182 ? -21.637 2.646 5.353 1.00 93.00 182 GLN A O 1
ATOM 1478 N N . ASN A 1 183 ? -20.103 2.502 6.979 1.00 96.50 183 ASN A N 1
ATOM 1479 C CA . ASN A 1 183 ? -20.428 1.143 7.394 1.00 96.50 183 ASN A CA 1
ATOM 1480 C C . ASN A 1 183 ? -20.765 1.064 8.891 1.00 96.50 183 ASN A C 1
ATOM 1482 O O . ASN A 1 183 ? -19.915 1.285 9.754 1.00 96.50 183 ASN A O 1
ATOM 1486 N N . ILE A 1 184 ? -22.014 0.706 9.202 1.00 96.50 184 ILE A N 1
ATOM 1487 C CA . ILE A 1 184 ? -22.496 0.616 10.588 1.00 96.50 184 ILE A CA 1
ATOM 1488 C C . ILE A 1 184 ? -21.781 -0.477 11.390 1.00 96.50 184 ILE A C 1
ATOM 1490 O O . ILE A 1 184 ? -21.474 -0.267 12.558 1.00 96.50 184 ILE A O 1
ATOM 1494 N N . THR A 1 185 ? -21.441 -1.604 10.763 1.00 97.31 185 THR A N 1
ATOM 1495 C CA . THR A 1 185 ? -20.751 -2.720 11.420 1.00 97.31 185 THR A CA 1
ATOM 1496 C C . THR A 1 185 ? -19.358 -2.310 11.889 1.00 97.31 185 THR A C 1
ATOM 1498 O O . THR A 1 185 ? -18.982 -2.606 13.020 1.00 97.31 185 THR A O 1
ATOM 1501 N N . ALA A 1 186 ? -18.608 -1.559 11.079 1.00 97.62 186 ALA A N 1
ATOM 1502 C CA . ALA A 1 186 ? -17.314 -1.012 11.490 1.00 97.62 186 ALA A CA 1
ATOM 1503 C C . ALA A 1 186 ? -17.446 -0.084 12.707 1.00 97.62 186 ALA A C 1
ATOM 1505 O O . ALA A 1 186 ? -16.674 -0.197 13.661 1.00 97.62 186 ALA A O 1
ATOM 1506 N N . LYS A 1 187 ? -18.463 0.789 12.707 1.00 97.94 187 LYS A N 1
ATOM 1507 C CA . LYS A 1 187 ? -18.770 1.660 13.848 1.00 97.94 187 LYS A CA 1
ATOM 1508 C C . LYS A 1 187 ? -19.080 0.844 15.108 1.00 97.94 187 LYS A C 1
ATOM 1510 O O . LYS A 1 187 ? -18.526 1.126 16.168 1.00 97.94 187 LYS A O 1
ATOM 1515 N N . GLU A 1 188 ? -19.942 -0.164 15.005 1.00 97.81 188 GLU A N 1
ATOM 1516 C CA . GLU A 1 188 ? -20.313 -1.036 16.127 1.00 97.81 188 GLU A CA 1
ATOM 1517 C C . GLU A 1 188 ? -19.109 -1.794 16.689 1.00 97.81 188 GLU A C 1
ATOM 1519 O O . GLU A 1 188 ? -18.967 -1.897 17.906 1.00 97.81 188 GLU A O 1
ATOM 1524 N N . ILE A 1 189 ? -18.207 -2.276 15.829 1.00 98.06 189 ILE A N 1
ATOM 1525 C CA . ILE A 1 189 ? -16.956 -2.916 16.255 1.00 98.06 189 ILE A CA 1
ATOM 1526 C C . ILE A 1 189 ? -16.136 -1.954 17.119 1.00 98.06 189 ILE A C 1
ATOM 1528 O O . ILE A 1 189 ? -15.724 -2.334 18.213 1.00 98.06 189 ILE A O 1
ATOM 1532 N N . ILE A 1 190 ? -15.951 -0.705 16.679 1.00 98.00 190 ILE A N 1
ATOM 1533 C CA . ILE A 1 190 ? -15.181 0.300 17.428 1.00 98.00 190 ILE A CA 1
ATOM 1534 C C . ILE A 1 190 ? -15.849 0.631 18.768 1.00 98.00 190 ILE A C 1
ATOM 1536 O O . ILE A 1 190 ? -15.169 0.682 19.791 1.00 98.00 190 ILE A O 1
ATOM 1540 N N . ILE A 1 191 ? -17.175 0.795 18.798 1.00 97.62 191 ILE A N 1
ATOM 1541 C CA . ILE A 1 191 ? -17.913 1.017 20.052 1.00 97.62 191 ILE A CA 1
ATOM 1542 C C . ILE A 1 191 ? -17.733 -0.176 20.993 1.00 97.62 191 ILE A C 1
ATOM 1544 O O . ILE A 1 191 ? -17.416 0.008 22.166 1.00 97.62 191 ILE A O 1
ATOM 1548 N N . ASN A 1 192 ? -17.850 -1.404 20.490 1.00 97.06 192 ASN A N 1
ATOM 1549 C CA . ASN A 1 192 ? -17.688 -2.607 21.301 1.00 97.06 192 ASN A CA 1
ATOM 1550 C C . ASN A 1 192 ? -16.274 -2.759 21.877 1.00 97.06 192 ASN A C 1
ATOM 1552 O O . ASN A 1 192 ? -16.133 -3.296 22.977 1.00 97.06 192 ASN A O 1
ATOM 1556 N N . LEU A 1 193 ? -15.238 -2.253 21.194 1.00 96.62 193 LEU A N 1
ATOM 1557 C CA . LEU A 1 193 ? -13.883 -2.207 21.752 1.00 96.62 193 LEU A CA 1
ATOM 1558 C C . LEU A 1 193 ? -13.831 -1.376 23.039 1.00 96.62 193 LEU A C 1
ATOM 1560 O O . LEU A 1 193 ? -13.197 -1.816 23.991 1.00 96.62 193 LEU A O 1
ATOM 1564 N N . SER A 1 194 ? -14.535 -0.238 23.114 1.00 95.44 194 SER A N 1
ATOM 1565 C CA . SER A 1 194 ? -14.553 0.631 24.310 1.00 95.44 194 SER A CA 1
ATOM 1566 C C . SER A 1 194 ? -15.106 -0.036 25.574 1.00 95.44 194 SER A C 1
ATOM 1568 O O . SER A 1 194 ? -14.805 0.406 26.680 1.00 95.44 194 SER A O 1
ATOM 1570 N N . ASN A 1 195 ? -15.851 -1.137 25.426 1.00 94.44 195 ASN A N 1
ATOM 1571 C CA . ASN A 1 195 ? -16.373 -1.918 26.548 1.00 94.44 195 ASN A CA 1
ATOM 1572 C C . ASN A 1 195 ? -15.336 -2.885 27.146 1.00 94.44 195 ASN A C 1
ATOM 1574 O O . ASN A 1 195 ? -15.600 -3.518 28.170 1.00 94.44 195 ASN A O 1
ATOM 1578 N N . GLN A 1 196 ? -14.173 -3.045 26.510 1.00 93.50 196 GLN A N 1
ATOM 1579 C CA . GLN A 1 196 ? -13.102 -3.890 27.025 1.00 93.50 196 GLN A CA 1
ATOM 1580 C C . GLN A 1 196 ? -12.416 -3.235 28.234 1.00 93.50 196 GLN A C 1
ATOM 1582 O O . GLN A 1 196 ? -12.260 -2.012 28.274 1.00 93.50 196 GLN A O 1
ATOM 1587 N N . PRO A 1 197 ? -11.967 -4.028 29.224 1.00 92.94 197 PRO A N 1
ATOM 1588 C CA . PRO A 1 197 ? -11.232 -3.487 30.356 1.00 92.94 197 PRO A CA 1
ATOM 1589 C C . PRO A 1 197 ? -9.904 -2.875 29.896 1.00 92.94 197 PRO A C 1
ATOM 1591 O O . PRO A 1 197 ? -9.159 -3.465 29.108 1.00 92.94 197 PRO A O 1
ATOM 1594 N N . VAL A 1 198 ? -9.599 -1.696 30.435 1.00 94.56 198 VAL A N 1
ATOM 1595 C CA . VAL A 1 198 ? -8.294 -1.060 30.257 1.00 94.56 198 VAL A CA 1
ATOM 1596 C C . VAL A 1 198 ? -7.275 -1.778 31.139 1.00 94.56 198 VAL A C 1
ATOM 1598 O O . VAL A 1 198 ? -7.483 -1.944 32.340 1.00 94.56 198 VAL A O 1
ATOM 1601 N N . THR A 1 199 ? -6.173 -2.195 30.533 1.00 93.94 199 THR A N 1
ATOM 1602 C CA . THR A 1 199 ? -5.008 -2.807 31.171 1.00 93.94 199 THR A CA 1
ATOM 1603 C C . THR A 1 199 ? -3.766 -1.986 30.843 1.00 93.94 199 THR A C 1
ATOM 1605 O O . THR A 1 199 ? -3.774 -1.163 29.924 1.00 93.94 199 THR A O 1
ATOM 1608 N N . ASP A 1 200 ? -2.665 -2.231 31.552 1.00 91.56 200 ASP A N 1
ATOM 1609 C CA . ASP A 1 200 ? -1.392 -1.566 31.252 1.00 91.56 200 ASP A CA 1
ATOM 1610 C C . ASP A 1 200 ? -0.945 -1.833 29.801 1.00 91.56 200 ASP A C 1
ATOM 1612 O O . ASP A 1 200 ? -0.455 -0.930 29.124 1.00 91.56 200 ASP A O 1
ATOM 1616 N N . GLU A 1 201 ? -1.209 -3.041 29.289 1.00 88.25 201 GLU A N 1
ATOM 1617 C CA . GLU A 1 201 ? -0.812 -3.497 27.949 1.00 88.25 201 GLU A CA 1
ATOM 1618 C C . GLU A 1 201 ? -1.639 -2.895 26.800 1.00 88.25 201 GLU A C 1
ATOM 1620 O O . GLU A 1 201 ? -1.143 -2.813 25.677 1.00 88.25 201 GLU A O 1
ATOM 1625 N N . ASN A 1 202 ? -2.895 -2.494 27.038 1.00 92.94 202 ASN A N 1
ATOM 1626 C CA . ASN A 1 202 ? -3.778 -1.950 25.995 1.00 92.94 202 ASN A CA 1
ATOM 1627 C C . ASN A 1 202 ? -4.156 -0.476 26.208 1.00 92.94 202 ASN A C 1
ATOM 1629 O O . ASN A 1 202 ? -4.884 0.085 25.391 1.00 92.94 202 ASN A O 1
ATOM 1633 N N . SER A 1 203 ? -3.666 0.158 27.276 1.00 94.38 203 SER A N 1
ATOM 1634 C CA . SER A 1 203 ? -4.040 1.517 27.685 1.00 94.38 203 SER A CA 1
ATOM 1635 C C . SER A 1 203 ? -3.953 2.547 26.556 1.00 94.38 203 SER A C 1
ATOM 1637 O O . SER A 1 203 ? -4.894 3.314 26.341 1.00 94.38 203 SER A O 1
ATOM 1639 N N . ARG A 1 204 ? -2.862 2.529 25.781 1.00 95.00 204 ARG A N 1
ATOM 1640 C CA . ARG A 1 204 ? -2.664 3.412 24.624 1.00 95.00 204 ARG A CA 1
ATOM 1641 C C . ARG A 1 204 ? -3.696 3.158 23.525 1.00 95.00 204 ARG A C 1
ATOM 1643 O O . ARG A 1 204 ? -4.329 4.104 23.062 1.00 95.00 204 ARG A O 1
ATOM 1650 N N . PHE A 1 205 ? -3.896 1.899 23.144 1.00 96.25 205 PHE A N 1
ATOM 1651 C CA . PHE A 1 205 ? -4.899 1.497 22.155 1.00 96.25 205 PHE A CA 1
ATOM 1652 C C . PHE A 1 205 ? -6.315 1.917 22.574 1.00 96.25 205 PHE A C 1
ATOM 1654 O O . PHE A 1 205 ? -7.021 2.570 21.807 1.00 96.25 205 PHE A O 1
ATOM 1661 N N . MET A 1 206 ? -6.696 1.645 23.823 1.00 96.81 206 MET A N 1
ATOM 1662 C CA . MET A 1 206 ? -7.993 2.042 24.378 1.00 96.81 206 MET A CA 1
ATOM 1663 C C . MET A 1 206 ? -8.174 3.564 24.423 1.00 96.81 206 MET A C 1
ATOM 1665 O O . MET A 1 206 ? -9.268 4.068 24.168 1.00 96.81 206 MET A O 1
ATOM 1669 N N . GLY A 1 207 ? -7.101 4.313 24.691 1.00 96.50 207 GLY A N 1
ATOM 1670 C CA . GLY A 1 207 ? -7.107 5.773 24.601 1.00 96.50 207 GLY A CA 1
ATOM 1671 C C . GLY A 1 207 ? -7.466 6.278 23.200 1.00 96.50 207 GLY A C 1
ATOM 1672 O O . GLY A 1 207 ? -8.268 7.206 23.070 1.00 96.50 207 GLY A O 1
ATOM 1673 N N . VAL A 1 208 ? -6.933 5.643 22.151 1.00 97.50 208 VAL A N 1
ATOM 1674 C CA . VAL A 1 208 ? -7.257 5.981 20.755 1.00 97.50 208 VAL A CA 1
ATOM 1675 C C . VAL A 1 208 ? -8.702 5.611 20.421 1.00 97.50 208 VAL A C 1
ATOM 1677 O O . VAL A 1 208 ? -9.425 6.461 19.908 1.00 97.50 208 VAL A O 1
ATOM 1680 N N . VAL A 1 209 ? -9.163 4.408 20.788 1.00 97.88 209 VAL A N 1
ATOM 1681 C CA . VAL A 1 209 ? -10.564 3.975 20.593 1.00 97.88 209 VAL A CA 1
ATOM 1682 C C . VAL A 1 209 ? -11.546 4.999 21.169 1.00 97.88 209 VAL A C 1
ATOM 1684 O O . VAL A 1 209 ? -12.443 5.470 20.470 1.00 97.88 209 VAL A O 1
ATOM 1687 N N . ASN A 1 210 ? -11.345 5.405 22.424 1.00 97.12 210 ASN A N 1
ATOM 1688 C CA . ASN A 1 210 ? -12.217 6.379 23.082 1.00 97.12 210 ASN A CA 1
ATOM 1689 C C . ASN A 1 210 ? -12.145 7.766 22.425 1.00 97.12 210 ASN A C 1
ATOM 1691 O O . ASN A 1 210 ? -13.167 8.442 22.295 1.00 97.12 210 ASN A O 1
ATOM 1695 N N . SER A 1 211 ? -10.957 8.175 21.971 1.00 97.50 211 SER A N 1
ATOM 1696 C CA . SER A 1 211 ? -10.768 9.443 21.256 1.00 97.50 211 SER A CA 1
ATOM 1697 C C . SER A 1 211 ? -11.532 9.469 19.930 1.00 97.50 211 SER A C 1
ATOM 1699 O O . SER A 1 211 ? -12.171 10.473 19.620 1.00 97.50 211 SER A O 1
ATOM 1701 N N . ILE A 1 212 ? -11.527 8.362 19.181 1.00 97.50 212 ILE A N 1
ATOM 1702 C CA . ILE A 1 212 ? -12.289 8.207 17.931 1.00 97.50 212 ILE A CA 1
ATOM 1703 C C . ILE A 1 212 ? -13.790 8.338 18.208 1.00 97.50 212 ILE A C 1
ATOM 1705 O O . ILE A 1 212 ? -14.468 9.167 17.600 1.00 97.50 212 ILE A O 1
ATOM 1709 N N . ILE A 1 213 ? -14.310 7.572 19.172 1.00 97.00 213 ILE A N 1
ATOM 1710 C CA . ILE A 1 213 ? -15.733 7.594 19.550 1.00 97.00 213 ILE A CA 1
ATOM 1711 C C . ILE A 1 213 ? -16.178 9.015 19.920 1.00 97.00 213 ILE A C 1
ATOM 1713 O O . ILE A 1 213 ? -17.218 9.492 19.453 1.00 97.00 213 ILE A O 1
ATOM 1717 N N . GLN A 1 214 ? -15.364 9.721 20.709 1.00 96.88 214 GLN A N 1
ATOM 1718 C CA . GLN A 1 214 ? -15.631 11.102 21.096 1.00 96.88 214 GLN A CA 1
ATOM 1719 C C . GLN A 1 214 ? -15.596 12.059 19.895 1.00 96.88 214 GLN A C 1
ATOM 1721 O O . GLN A 1 214 ? -16.501 12.886 19.752 1.00 96.88 214 GLN A O 1
ATOM 1726 N N . ALA A 1 215 ? -14.579 11.956 19.034 1.00 96.94 215 ALA A N 1
ATOM 1727 C CA . ALA A 1 215 ? -14.398 12.832 17.877 1.00 96.94 215 ALA A CA 1
ATOM 1728 C C . ALA A 1 215 ? -15.577 12.743 16.896 1.00 96.94 215 ALA A C 1
ATOM 1730 O O . ALA A 1 215 ? -16.067 13.771 16.422 1.00 96.94 215 ALA A O 1
ATOM 1731 N N . HIS A 1 216 ? -16.086 11.532 16.654 1.00 96.06 216 HIS A N 1
ATOM 1732 C CA . HIS A 1 216 ? -17.230 11.302 15.766 1.00 96.06 216 HIS A CA 1
ATOM 1733 C C . HIS A 1 216 ? -18.594 11.383 16.460 1.00 96.06 216 HIS A C 1
ATOM 1735 O O . HIS A 1 216 ? -19.625 11.275 15.794 1.00 96.06 216 HIS A O 1
ATOM 1741 N N . LYS A 1 217 ? -18.627 11.600 17.783 1.00 94.62 217 LYS A N 1
ATOM 1742 C CA . LYS A 1 217 ? -19.852 11.634 18.604 1.00 94.62 217 LYS A CA 1
ATOM 1743 C C . LYS A 1 217 ? -20.690 10.362 18.446 1.00 94.62 217 LYS A C 1
ATOM 1745 O O . LYS A 1 217 ? -21.913 10.413 18.297 1.00 94.62 217 LYS A O 1
ATOM 1750 N N . TRP A 1 218 ? -20.023 9.216 18.437 1.00 92.38 218 TRP A N 1
ATOM 1751 C CA . TRP A 1 218 ? -20.674 7.915 18.397 1.00 92.38 218 TRP A CA 1
ATOM 1752 C C . TRP A 1 218 ? -21.163 7.569 19.804 1.00 92.38 218 TRP A C 1
ATOM 1754 O O . TRP A 1 218 ? -20.396 7.119 20.642 1.00 92.38 218 TRP A O 1
ATOM 1764 N N . ALA A 1 219 ? -22.430 7.878 20.072 1.00 69.25 219 ALA A N 1
ATOM 1765 C CA . ALA A 1 219 ? -23.142 7.462 21.278 1.00 69.25 219 ALA A CA 1
ATOM 1766 C C . ALA A 1 219 ? -23.811 6.100 21.072 1.00 69.25 219 ALA A C 1
ATOM 1768 O O . ALA A 1 219 ? -24.254 5.844 19.923 1.00 69.25 219 ALA A O 1
#

pLDDT: mean 92.54, std 10.64, range [49.31, 98.69]

Foldseek 3Di:
DDPVVVVPPPPPPPLLVLLVLLLDQPHDLVSVVVSLVVLLPDDLLSRLLSLVSNQQDDYPPNVSSVVSLVSSLVSLLVNAPSNVVVLLVCLQPFLGNLSSLVSCVRRPDLVVSLVSLLVNQDAPDDPPPNSNLSSNLSSLVSLLPRPPCLVSLLVRLLSQCPPPDPSSVVSSLSSLLSSVVPDVVSVVSLVVVLVDDDDPSCPVVNVVSVVSCVVVVPD

Organism: NCBI:txid2654512

Secondary structure (DSSP, 8-state):
--TTTTTS--PPPTTHHHHHHHT-TTS-HHHHHHHHHHHHTS-HHHHHHHHHGGGG---S-HHHHHHHHHHHHHHHHHTGGGGHHHHHHHHHH-S--HHHHHHHHHHS-HHHHHHHHHHH---S--TT-HHHHHHHHHHHHHHTT--S-HHHHHHHHHGGGG-SSHHHHHHHHHHHHHHHTT-HHHHHHHHHHHTSPP-TTTHHHHHHHHHHHHHHT--

Sequence (219 aa):
MGIFDKIFSSQPKSYDKYGDILKKVMTTKEQRLEAIEALENIAPEQSVPQLLKRFEISVDSGLIDNREKEKCLNIIVEFGEKSKPFVKKIIESQRRISWPIKIAEKIFSHDEYAEILINNLKTNIAVFDESVLERNEEIMLALKEVKGKEEIIVNKVTEFLSSRDENLKMAALECLEEQAKQNITAKEIIINLSNQPVTDENSRFMGVVNSIIQAHKWA

InterPro domains:
  IPR016024 Armadillo-type fold [SSF48371] (15-183)